Protein AF-A0A840Y5P7-F1 (afdb_monomer_lite)

Organism: NCBI:txid693023

Structure (mmCIF, N/CA/C/O backbone):
data_AF-A0A840Y5P7-F1
#
_entry.id   AF-A0A840Y5P7-F1
#
loop_
_atom_site.group_PDB
_atom_site.id
_atom_site.type_symbol
_atom_site.label_atom_id
_atom_site.label_alt_id
_atom_site.label_comp_id
_atom_site.label_asym_id
_atom_site.label_entity_id
_atom_site.label_seq_id
_atom_site.pdbx_PDB_ins_code
_atom_site.Cartn_x
_atom_site.Cartn_y
_atom_site.Cartn_z
_atom_site.occupancy
_atom_site.B_iso_or_equiv
_atom_site.auth_seq_id
_atom_site.auth_comp_id
_atom_site.auth_asym_id
_atom_site.auth_atom_id
_atom_site.pdbx_PDB_model_num
ATOM 1 N N . MET A 1 1 ? 2.790 -0.245 18.207 1.00 90.50 1 MET A N 1
ATOM 2 C CA . MET A 1 1 ? 2.660 -1.163 17.051 1.00 90.50 1 MET A CA 1
ATOM 3 C C . MET A 1 1 ? 1.376 -0.842 16.295 1.00 90.50 1 MET A C 1
ATOM 5 O O . MET A 1 1 ? 0.503 -0.218 16.889 1.00 90.50 1 MET A O 1
ATOM 9 N N . PRO A 1 2 ? 1.217 -1.234 15.017 1.00 94.06 2 PRO A N 1
ATOM 10 C CA . PRO A 1 2 ? 0.014 -0.894 14.249 1.00 94.06 2 PRO A CA 1
ATOM 11 C C . PRO A 1 2 ? -1.296 -1.380 14.894 1.00 94.06 2 PRO A C 1
ATOM 13 O O . PRO A 1 2 ? -2.281 -0.648 14.915 1.00 94.06 2 PRO A O 1
ATOM 16 N N . TRP A 1 3 ? -1.297 -2.572 15.494 1.00 94.06 3 TRP A N 1
ATOM 17 C CA . TRP A 1 3 ? -2.464 -3.139 16.184 1.00 94.06 3 TRP A CA 1
ATOM 18 C C . TRP A 1 3 ? -2.819 -2.456 17.512 1.00 94.06 3 TRP A C 1
ATOM 20 O O . TRP A 1 3 ? -3.935 -2.641 17.991 1.00 94.06 3 TRP A O 1
ATOM 30 N N . ASP A 1 4 ? -1.923 -1.641 18.076 1.00 90.56 4 ASP A N 1
ATOM 31 C CA . ASP A 1 4 ? -2.242 -0.799 19.237 1.00 90.56 4 ASP A CA 1
ATOM 32 C C . ASP A 1 4 ? -3.080 0.425 18.822 1.00 90.56 4 ASP A C 1
ATOM 34 O O . ASP A 1 4 ? -3.785 0.995 19.649 1.00 90.56 4 ASP A O 1
ATOM 38 N N . LEU A 1 5 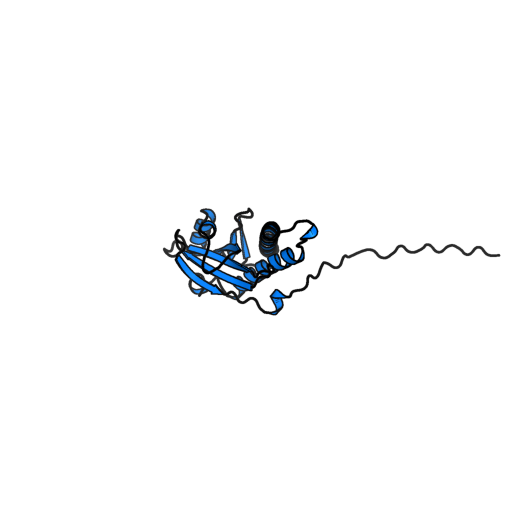? -3.021 0.822 17.540 1.00 88.75 5 LEU A N 1
ATOM 39 C CA . LEU A 1 5 ? -3.850 1.893 16.974 1.00 88.75 5 LEU A CA 1
ATOM 40 C C . LEU A 1 5 ? -5.246 1.383 16.618 1.00 88.75 5 LEU A C 1
ATOM 42 O O . LEU A 1 5 ? -6.243 2.051 16.876 1.00 88.75 5 LEU A O 1
ATOM 46 N N . HIS A 1 6 ? -5.317 0.208 15.988 1.00 90.38 6 HIS A N 1
ATOM 47 C CA . HIS A 1 6 ? -6.578 -0.446 15.660 1.00 90.38 6 HIS A CA 1
ATOM 48 C C . HIS A 1 6 ? -6.373 -1.963 15.506 1.00 90.38 6 HIS A C 1
ATOM 50 O O . HIS A 1 6 ? -5.489 -2.373 14.746 1.00 90.38 6 HIS A O 1
ATOM 56 N N . PRO A 1 7 ? -7.215 -2.824 16.115 1.00 92.25 7 PRO A N 1
ATOM 57 C CA . PRO A 1 7 ? -7.032 -4.283 16.097 1.00 92.25 7 PRO A CA 1
ATOM 58 C C . PRO A 1 7 ? -7.065 -4.893 14.688 1.00 92.25 7 PRO A C 1
ATOM 60 O O . PRO A 1 7 ? -6.520 -5.970 14.462 1.00 92.25 7 PRO A O 1
ATOM 63 N N . ALA A 1 8 ? -7.660 -4.199 13.714 1.00 93.75 8 ALA A N 1
ATOM 64 C CA . ALA A 1 8 ? -7.622 -4.622 12.316 1.00 93.75 8 ALA A CA 1
ATOM 65 C C . ALA A 1 8 ? -6.239 -4.552 11.659 1.00 93.75 8 ALA A C 1
ATOM 67 O O . ALA A 1 8 ? -6.023 -5.229 10.654 1.00 93.75 8 ALA A O 1
ATOM 68 N N . LEU A 1 9 ? -5.317 -3.738 12.177 1.00 96.12 9 LEU A N 1
ATOM 69 C CA . LEU A 1 9 ? -3.990 -3.508 11.601 1.00 96.12 9 LEU A CA 1
ATOM 70 C C . LEU A 1 9 ? -2.990 -4.577 12.062 1.00 96.12 9 LEU A C 1
ATOM 72 O O . LEU A 1 9 ? -1.891 -4.288 12.525 1.00 96.12 9 LEU A O 1
ATOM 76 N N . THR A 1 10 ? -3.388 -5.841 11.950 1.00 97.12 10 THR A N 1
ATOM 77 C CA . THR A 1 10 ? -2.537 -6.990 12.272 1.00 97.12 10 THR A CA 1
ATOM 78 C C . THR A 1 10 ? -1.377 -7.107 11.283 1.00 97.12 10 THR A C 1
ATOM 80 O O . THR A 1 10 ? -1.544 -6.772 10.105 1.00 97.12 10 THR A O 1
ATOM 83 N N . GLU A 1 11 ? -0.268 -7.705 11.716 1.00 97.38 11 GLU A N 1
ATOM 84 C CA . GLU A 1 11 ? 0.856 -8.065 10.842 1.00 97.38 11 GLU A CA 1
ATOM 85 C C . GLU A 1 11 ? 0.408 -8.834 9.592 1.00 97.38 11 GLU A C 1
ATOM 87 O O . GLU A 1 11 ? 0.747 -8.433 8.484 1.00 97.38 11 GLU A O 1
ATOM 92 N N . GLU A 1 12 ? -0.421 -9.873 9.738 1.00 96.69 12 GLU A N 1
ATOM 93 C CA . GLU A 1 12 ? -0.885 -10.699 8.614 1.00 96.69 12 GLU A CA 1
ATOM 94 C C . GLU A 1 12 ? -1.527 -9.853 7.501 1.00 96.69 12 GLU A C 1
ATOM 96 O O . GLU A 1 12 ? -1.153 -9.945 6.328 1.00 96.69 12 GLU A O 1
ATOM 101 N N . ARG A 1 13 ? -2.476 -8.991 7.880 1.00 97.62 13 ARG A N 1
ATOM 102 C CA . ARG A 1 13 ? -3.230 -8.136 6.954 1.00 97.62 13 ARG A CA 1
ATOM 103 C C . ARG A 1 13 ? -2.335 -7.083 6.299 1.00 97.62 13 ARG A C 1
ATOM 105 O O . ARG A 1 13 ? -2.413 -6.877 5.086 1.00 97.62 13 ARG A O 1
ATOM 112 N N . LEU A 1 14 ? -1.445 -6.457 7.072 1.00 98.00 14 LEU A N 1
ATOM 113 C CA . LEU A 1 14 ? -0.477 -5.488 6.552 1.00 98.00 14 LEU A CA 1
ATOM 114 C C . LEU A 1 14 ? 0.508 -6.147 5.583 1.00 98.00 14 LEU A C 1
ATOM 116 O O . LEU A 1 14 ? 0.705 -5.639 4.478 1.00 98.00 14 LEU A O 1
ATOM 120 N N . SER A 1 15 ? 1.060 -7.305 5.939 1.00 97.38 15 SER A N 1
ATOM 121 C CA . SER A 1 15 ? 1.957 -8.078 5.082 1.00 97.38 15 SER A CA 1
ATOM 122 C C . SER A 1 15 ? 1.267 -8.568 3.812 1.00 97.38 15 SER A C 1
ATOM 124 O O . SER A 1 15 ? 1.886 -8.562 2.750 1.00 97.38 15 SER A O 1
ATOM 126 N N . ALA A 1 16 ? -0.006 -8.964 3.865 1.00 96.94 16 ALA A N 1
ATOM 127 C CA . ALA A 1 16 ? -0.762 -9.338 2.670 1.00 96.94 16 ALA A CA 1
ATOM 128 C C . ALA A 1 16 ? -0.921 -8.152 1.699 1.00 96.94 16 ALA A C 1
ATOM 130 O O . ALA A 1 16 ? -0.654 -8.292 0.501 1.00 96.94 16 ALA A O 1
ATOM 131 N N . CYS A 1 17 ? -1.285 -6.970 2.207 1.00 98.00 17 CYS A N 1
ATOM 132 C CA . CYS A 1 17 ? -1.365 -5.744 1.409 1.00 98.00 17 CYS A CA 1
ATOM 133 C C . CYS A 1 17 ? 0.003 -5.337 0.846 1.00 98.00 17 CYS A C 1
ATOM 135 O O . CYS A 1 17 ? 0.124 -5.053 -0.347 1.00 98.00 17 CYS A O 1
ATOM 137 N N . ALA A 1 18 ? 1.048 -5.365 1.672 1.00 97.88 18 ALA A N 1
ATOM 138 C CA . ALA A 1 18 ? 2.404 -5.017 1.268 1.00 97.88 18 ALA A CA 1
ATOM 139 C C . ALA A 1 18 ? 2.938 -5.947 0.165 1.00 97.88 18 ALA A C 1
ATOM 141 O O . ALA A 1 18 ? 3.528 -5.466 -0.801 1.00 97.88 18 ALA A O 1
ATOM 142 N N . ARG A 1 19 ? 2.644 -7.253 0.225 1.00 96.75 19 ARG A N 1
ATOM 143 C CA . ARG A 1 19 ? 2.976 -8.208 -0.848 1.00 96.75 19 ARG A CA 1
ATOM 144 C C . ARG A 1 19 ? 2.266 -7.885 -2.163 1.00 96.75 19 ARG A C 1
ATOM 146 O O . ARG A 1 19 ? 2.881 -7.956 -3.226 1.00 96.75 19 ARG A O 1
ATOM 153 N N . LEU A 1 20 ? 0.989 -7.494 -2.121 1.00 97.38 20 LEU A N 1
ATOM 154 C CA . LEU A 1 20 ? 0.253 -7.078 -3.325 1.00 97.38 20 LEU A CA 1
ATOM 155 C C . LEU A 1 20 ? 0.872 -5.826 -3.961 1.00 97.38 20 LEU A C 1
ATOM 157 O O . LEU A 1 20 ? 1.011 -5.767 -5.187 1.00 97.38 20 LEU A O 1
ATOM 161 N N . LEU A 1 21 ? 1.268 -4.853 -3.133 1.00 97.62 21 LEU A N 1
ATOM 162 C CA . LEU A 1 21 ? 1.958 -3.643 -3.579 1.00 97.62 21 LEU A CA 1
ATOM 163 C C . LEU A 1 21 ? 3.310 -3.973 -4.206 1.00 97.62 21 LEU A C 1
ATOM 165 O O . LEU A 1 21 ? 3.577 -3.526 -5.325 1.00 97.62 21 LEU A O 1
ATOM 169 N N . ALA A 1 22 ? 4.117 -4.776 -3.509 1.00 96.69 22 ALA A N 1
ATOM 170 C CA . ALA A 1 22 ? 5.448 -5.154 -3.948 1.00 96.69 22 ALA A CA 1
ATOM 171 C C . ALA A 1 22 ? 5.393 -5.890 -5.288 1.00 96.69 22 ALA A C 1
ATOM 173 O O . ALA A 1 22 ? 6.064 -5.500 -6.240 1.00 96.69 22 ALA A O 1
ATOM 174 N N . ARG A 1 23 ? 4.487 -6.867 -5.412 1.00 95.94 23 ARG A N 1
ATOM 175 C CA . ARG A 1 23 ? 4.305 -7.616 -6.655 1.00 95.94 23 ARG A CA 1
ATOM 176 C C . ARG A 1 23 ? 3.883 -6.727 -7.823 1.00 95.94 23 ARG A C 1
ATOM 178 O O . ARG A 1 23 ? 4.400 -6.890 -8.922 1.00 95.94 23 ARG A O 1
ATOM 185 N N . GLY A 1 24 ? 2.974 -5.777 -7.591 1.00 96.56 24 GLY A N 1
ATOM 186 C CA . GLY A 1 24 ? 2.555 -4.828 -8.628 1.00 96.56 24 GLY A CA 1
ATOM 187 C C . GLY A 1 24 ? 3.719 -4.010 -9.179 1.00 96.56 24 GLY A C 1
ATOM 188 O O . GLY A 1 24 ? 3.812 -3.797 -10.386 1.00 96.56 24 GLY A O 1
ATOM 189 N N . ARG A 1 25 ? 4.654 -3.626 -8.309 1.00 96.00 25 ARG A N 1
ATOM 190 C CA . ARG A 1 25 ? 5.878 -2.950 -8.722 1.00 96.00 25 ARG A CA 1
ATOM 191 C C . ARG A 1 25 ? 6.850 -3.885 -9.439 1.00 96.00 25 ARG A C 1
ATOM 193 O O . ARG A 1 25 ? 7.332 -3.505 -10.501 1.00 96.00 25 ARG A O 1
ATOM 200 N N . THR A 1 26 ? 7.092 -5.085 -8.914 1.00 95.75 26 THR A N 1
ATOM 201 C CA . THR A 1 26 ? 7.956 -6.088 -9.557 1.00 95.75 26 THR A CA 1
ATOM 202 C C . THR A 1 26 ? 7.518 -6.366 -10.992 1.00 95.75 26 THR A C 1
ATOM 204 O O . THR A 1 26 ? 8.343 -6.334 -11.900 1.00 95.75 26 THR A O 1
ATOM 207 N N . ASP A 1 27 ? 6.219 -6.560 -11.231 1.00 96.50 27 ASP A N 1
ATOM 208 C CA . ASP A 1 27 ? 5.724 -6.802 -12.588 1.00 96.50 27 ASP A CA 1
ATOM 209 C C . ASP A 1 27 ? 5.886 -5.567 -13.492 1.00 96.50 27 ASP A C 1
ATOM 211 O O . ASP A 1 27 ? 6.173 -5.706 -14.677 1.00 96.50 27 ASP A O 1
ATOM 215 N N . ALA A 1 28 ? 5.716 -4.354 -12.953 1.00 96.62 28 ALA A N 1
ATOM 216 C CA . ALA A 1 28 ? 5.881 -3.125 -13.728 1.00 96.62 28 ALA A CA 1
ATOM 217 C C . ALA A 1 28 ? 7.335 -2.903 -14.161 1.00 96.62 28 ALA A C 1
ATOM 219 O O . ALA A 1 28 ? 7.567 -2.514 -15.305 1.00 96.62 28 ALA A O 1
ATOM 220 N N . VAL A 1 29 ? 8.291 -3.184 -13.270 1.00 95.62 29 VAL A N 1
ATOM 221 C CA . VAL A 1 29 ? 9.732 -3.141 -13.563 1.00 95.62 29 VAL A CA 1
ATOM 222 C C . VAL A 1 29 ? 10.104 -4.222 -14.576 1.00 95.62 29 VAL A C 1
ATOM 224 O O . VAL A 1 29 ? 10.797 -3.934 -15.543 1.00 95.62 29 VAL A O 1
ATOM 227 N N . ALA A 1 30 ? 9.581 -5.441 -14.425 1.00 95.81 30 ALA A N 1
ATOM 228 C CA . ALA A 1 30 ? 9.831 -6.534 -15.367 1.00 95.81 30 ALA A CA 1
ATOM 229 C C . ALA A 1 30 ? 9.293 -6.267 -16.787 1.00 95.81 30 ALA A C 1
ATOM 231 O O . ALA A 1 30 ? 9.717 -6.922 -17.737 1.00 95.81 30 ALA A O 1
ATOM 232 N N . MET A 1 31 ? 8.345 -5.338 -16.932 1.00 95.69 31 MET A N 1
ATOM 233 C CA . MET A 1 31 ? 7.795 -4.901 -18.217 1.00 95.69 31 MET A CA 1
ATOM 234 C C . MET A 1 31 ? 8.456 -3.632 -18.767 1.00 95.69 31 MET A C 1
ATOM 236 O O . MET A 1 31 ? 8.020 -3.156 -19.812 1.00 95.69 31 MET A O 1
ATOM 240 N N . ALA A 1 32 ? 9.422 -3.039 -18.061 1.00 94.69 32 ALA A N 1
ATOM 241 C CA . ALA A 1 32 ? 10.082 -1.822 -18.514 1.00 94.69 32 ALA A CA 1
ATOM 242 C C . ALA A 1 32 ? 10.895 -2.083 -19.789 1.00 94.69 32 ALA A C 1
ATOM 244 O O . ALA A 1 32 ? 11.697 -3.016 -19.835 1.00 94.69 32 ALA A O 1
ATOM 245 N N . ASP A 1 33 ? 10.708 -1.236 -20.798 1.00 95.69 33 ASP A N 1
ATOM 246 C CA . ASP A 1 33 ? 11.479 -1.256 -22.039 1.00 95.69 33 ASP A CA 1
ATOM 247 C C . ASP A 1 33 ? 12.158 0.104 -22.282 1.00 95.69 33 ASP A C 1
ATOM 249 O O . ASP A 1 33 ? 11.559 1.013 -22.871 1.00 95.69 33 ASP A O 1
ATOM 253 N N . PRO A 1 34 ? 13.423 0.265 -21.844 1.00 93.31 34 PRO A N 1
ATOM 254 C CA . PRO A 1 34 ? 14.176 1.497 -22.063 1.00 93.31 34 PRO A CA 1
ATOM 255 C C . PRO A 1 34 ? 14.369 1.845 -23.544 1.00 93.31 34 PRO A C 1
ATOM 257 O O . PRO A 1 34 ? 14.480 3.021 -23.882 1.00 93.31 34 PRO A O 1
ATOM 260 N N . TRP A 1 35 ? 14.384 0.853 -24.443 1.00 95.88 35 TRP A N 1
ATOM 261 C CA . TRP A 1 35 ? 14.522 1.094 -25.884 1.00 95.88 35 TRP A CA 1
ATOM 262 C C . TRP A 1 35 ? 13.240 1.658 -26.496 1.00 95.88 35 TRP A C 1
ATOM 264 O O . TRP A 1 35 ? 13.309 2.448 -27.436 1.00 95.88 35 TRP A O 1
ATOM 274 N N . ALA A 1 36 ? 12.082 1.309 -25.933 1.00 95.75 36 ALA A N 1
ATOM 275 C CA . ALA A 1 36 ? 10.802 1.933 -26.260 1.00 95.75 36 ALA A CA 1
ATOM 276 C C . ALA A 1 36 ? 10.603 3.310 -25.592 1.00 95.75 36 ALA A C 1
ATOM 278 O O . ALA A 1 36 ? 9.604 3.977 -25.861 1.00 95.75 36 ALA A O 1
ATOM 279 N N . GLY A 1 37 ? 11.546 3.745 -24.747 1.00 95.06 37 GLY A N 1
ATOM 280 C CA . GLY A 1 37 ? 11.503 5.025 -24.043 1.00 95.06 37 GLY A CA 1
ATOM 281 C C . GLY A 1 37 ? 10.907 4.965 -22.636 1.00 95.06 37 GLY A C 1
ATOM 282 O O . GLY A 1 37 ? 10.605 6.023 -22.084 1.00 95.06 37 GLY A O 1
ATOM 283 N N . ASP A 1 38 ? 10.732 3.775 -22.042 1.00 96.19 38 ASP A N 1
ATOM 284 C CA . ASP A 1 38 ? 10.377 3.697 -20.623 1.00 96.19 38 ASP A CA 1
ATOM 285 C C . ASP A 1 38 ? 11.514 4.280 -19.764 1.00 96.19 38 ASP A C 1
ATOM 287 O O . ASP A 1 38 ? 12.688 3.927 -19.876 1.00 96.19 38 ASP A O 1
ATOM 291 N N . ASP A 1 39 ? 11.123 5.155 -18.853 1.00 93.25 39 ASP A N 1
ATOM 292 C CA . ASP A 1 39 ? 11.957 5.845 -17.882 1.00 93.25 39 ASP A CA 1
ATOM 293 C C . ASP A 1 39 ? 11.422 5.632 -16.454 1.00 93.25 39 ASP A C 1
ATOM 295 O O . ASP A 1 39 ? 10.399 4.981 -16.212 1.00 93.25 39 ASP A O 1
ATOM 299 N N . ALA A 1 40 ? 12.101 6.207 -15.460 1.00 91.06 40 ALA A N 1
ATOM 300 C CA . ALA A 1 40 ? 11.692 6.070 -14.063 1.00 91.06 40 ALA A CA 1
ATOM 301 C C . ALA A 1 40 ? 10.260 6.583 -13.793 1.00 91.06 40 ALA A C 1
ATOM 303 O O . ALA A 1 40 ? 9.582 6.075 -12.890 1.00 91.06 40 ALA A O 1
ATOM 304 N N . TRP A 1 41 ? 9.799 7.576 -14.562 1.00 91.94 41 TRP A N 1
ATOM 305 C CA . TRP A 1 41 ? 8.471 8.166 -14.432 1.00 91.94 41 TRP A CA 1
ATOM 306 C C . TRP A 1 41 ? 7.380 7.223 -14.947 1.00 91.94 41 TRP A C 1
ATOM 308 O O . TRP A 1 41 ? 6.475 6.849 -14.196 1.00 91.94 41 TRP A O 1
ATOM 318 N N . SER A 1 42 ? 7.486 6.789 -16.200 1.00 95.25 42 SER A N 1
ATOM 319 C CA . SER A 1 42 ? 6.544 5.870 -16.853 1.00 95.25 42 SER A CA 1
ATOM 320 C C . SER A 1 42 ? 6.463 4.520 -16.131 1.00 95.25 42 SER A C 1
ATOM 322 O O . SER A 1 42 ? 5.358 4.032 -15.862 1.00 95.25 42 SER A O 1
ATOM 324 N N . VAL A 1 43 ? 7.600 3.971 -15.685 1.00 95.31 43 VAL A N 1
ATOM 325 C CA . VAL A 1 43 ? 7.640 2.775 -14.823 1.00 95.31 43 VAL A CA 1
ATOM 326 C C . VAL A 1 43 ? 6.940 3.037 -13.487 1.00 95.31 43 VAL A C 1
ATOM 328 O O . VAL A 1 43 ? 6.202 2.183 -12.994 1.00 95.31 43 VAL A O 1
ATOM 331 N N . GLY A 1 44 ? 7.104 4.228 -12.904 1.00 94.06 44 GLY A N 1
ATOM 332 C CA . GLY A 1 44 ? 6.389 4.651 -11.698 1.00 94.06 44 GLY A CA 1
ATOM 333 C C . GLY A 1 44 ? 4.866 4.677 -11.879 1.00 94.06 44 GLY A C 1
ATOM 334 O O . GLY A 1 44 ? 4.139 4.115 -11.054 1.00 94.06 44 GLY A O 1
ATOM 335 N N . CYS A 1 45 ? 4.375 5.265 -12.973 1.00 94.75 45 CYS A N 1
ATOM 336 C CA . CYS A 1 45 ? 2.951 5.286 -13.317 1.00 94.75 45 CYS A CA 1
ATOM 337 C C . CYS A 1 45 ? 2.381 3.872 -13.509 1.00 94.75 45 CYS A C 1
ATOM 339 O O . CYS A 1 45 ? 1.282 3.564 -13.024 1.00 94.75 45 CYS A O 1
ATOM 341 N N . ARG A 1 46 ? 3.138 2.997 -14.181 1.00 96.56 46 ARG A N 1
ATOM 342 C CA . ARG A 1 46 ? 2.773 1.590 -14.385 1.00 96.56 46 ARG A CA 1
ATOM 343 C C . ARG A 1 46 ? 2.723 0.831 -13.063 1.00 96.56 46 ARG A C 1
ATOM 345 O O . ARG A 1 46 ? 1.710 0.196 -12.779 1.00 96.56 46 ARG A O 1
ATOM 352 N N . ALA A 1 47 ? 3.750 0.971 -12.224 1.00 96.69 47 ALA A N 1
ATOM 353 C CA . ALA A 1 47 ? 3.816 0.348 -10.903 1.00 96.69 47 ALA A CA 1
ATOM 354 C C . ALA A 1 47 ? 2.622 0.752 -10.032 1.00 96.69 47 ALA A C 1
ATOM 356 O O . ALA A 1 47 ? 1.947 -0.114 -9.482 1.00 96.69 47 ALA A O 1
ATOM 357 N N . TYR A 1 48 ? 2.292 2.047 -9.975 1.00 95.69 48 TYR A N 1
ATOM 358 C CA . TYR A 1 48 ? 1.116 2.518 -9.244 1.00 95.69 48 TYR A CA 1
ATOM 359 C C . TYR A 1 48 ? -0.178 1.867 -9.757 1.00 95.69 48 TYR A C 1
ATOM 361 O O . TYR A 1 48 ? -0.977 1.353 -8.971 1.00 95.69 48 TYR A O 1
ATOM 369 N N . SER A 1 49 ? -0.364 1.836 -11.079 1.00 95.94 49 SER A N 1
ATOM 370 C CA . SER A 1 49 ? -1.552 1.248 -11.708 1.00 95.94 49 SER A CA 1
ATOM 371 C C . SER A 1 49 ? -1.669 -0.256 -11.441 1.00 95.94 49 SER A C 1
ATOM 373 O O . SER A 1 49 ? -2.763 -0.750 -11.161 1.00 95.94 49 SER A O 1
ATOM 375 N N . PHE A 1 50 ? -0.549 -0.982 -11.479 1.00 97.38 50 PHE A N 1
ATOM 376 C CA . PHE A 1 50 ? -0.491 -2.419 -11.217 1.00 97.38 50 PHE A CA 1
ATOM 377 C C . PHE A 1 50 ? -0.777 -2.737 -9.750 1.00 97.38 50 PHE A C 1
ATOM 379 O O . PHE A 1 50 ? -1.643 -3.566 -9.468 1.00 97.38 50 PHE A O 1
ATOM 386 N N . SER A 1 51 ? -0.120 -2.049 -8.813 1.00 96.88 51 SER A N 1
ATOM 387 C CA . SER A 1 51 ? -0.346 -2.219 -7.373 1.00 96.88 51 SER A CA 1
ATOM 388 C C . SER A 1 51 ? -1.797 -1.903 -6.990 1.00 96.88 51 SER A C 1
ATOM 390 O O . SER A 1 51 ? -2.438 -2.697 -6.298 1.00 96.88 51 SER A O 1
ATOM 392 N N . ARG A 1 52 ? -2.363 -0.810 -7.526 1.00 96.31 52 ARG A N 1
ATOM 393 C CA . ARG A 1 52 ? -3.784 -0.460 -7.370 1.00 96.31 52 ARG A CA 1
ATOM 394 C C . ARG A 1 52 ? -4.702 -1.573 -7.870 1.00 96.31 52 ARG A C 1
ATOM 396 O O . ARG A 1 52 ? -5.603 -2.004 -7.154 1.00 96.31 52 ARG A O 1
ATOM 403 N N . ASN A 1 53 ? -4.484 -2.048 -9.097 1.00 96.38 53 ASN A N 1
ATOM 404 C CA . ASN A 1 53 ? -5.329 -3.087 -9.679 1.00 96.38 53 ASN A CA 1
ATOM 405 C C . ASN A 1 53 ? -5.228 -4.408 -8.902 1.00 96.38 53 ASN A C 1
ATOM 407 O O . ASN A 1 53 ? -6.236 -5.084 -8.741 1.00 96.38 53 ASN A O 1
ATOM 411 N N . ARG A 1 54 ? -4.050 -4.761 -8.374 1.00 96.38 54 ARG A N 1
ATOM 412 C CA . ARG A 1 54 ? -3.866 -5.962 -7.545 1.00 96.38 54 ARG A CA 1
ATOM 413 C C . ARG A 1 54 ? -4.652 -5.897 -6.236 1.00 96.38 54 ARG A C 1
ATOM 415 O O . ARG A 1 54 ? -5.319 -6.872 -5.905 1.00 96.38 54 ARG A O 1
ATOM 422 N N . LEU A 1 55 ? -4.615 -4.766 -5.528 1.00 97.06 55 LEU A N 1
ATOM 423 C CA . LEU A 1 55 ? -5.431 -4.559 -4.324 1.00 97.06 55 LEU A CA 1
ATOM 424 C C . LEU A 1 55 ? -6.925 -4.635 -4.644 1.00 97.06 55 LEU A C 1
ATOM 426 O O . LEU A 1 55 ? -7.659 -5.362 -3.982 1.00 97.06 55 LEU A O 1
ATOM 430 N N . ARG A 1 56 ? -7.352 -3.955 -5.712 1.00 95.75 56 ARG A N 1
ATOM 431 C CA . ARG A 1 56 ? -8.743 -3.971 -6.171 1.00 95.75 56 ARG A CA 1
ATOM 432 C C . ARG A 1 56 ? -9.235 -5.385 -6.488 1.00 95.75 56 ARG A C 1
ATOM 434 O O . ARG A 1 56 ? -10.263 -5.796 -5.972 1.00 95.75 56 ARG A O 1
ATOM 441 N N . GLN A 1 57 ? -8.477 -6.143 -7.278 1.00 96.50 57 GLN A N 1
ATOM 442 C CA . GLN A 1 57 ? -8.827 -7.519 -7.640 1.00 96.50 57 GLN A CA 1
ATOM 443 C C . GLN A 1 57 ? -8.856 -8.451 -6.422 1.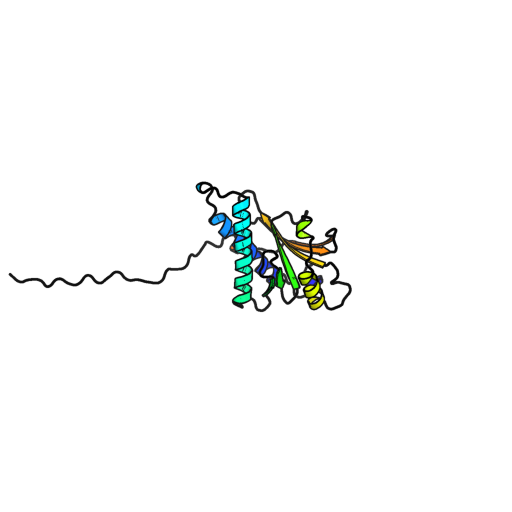00 96.50 57 GLN A C 1
ATOM 445 O O . GLN A 1 57 ? -9.704 -9.333 -6.338 1.00 96.50 57 GLN A O 1
ATOM 450 N N . ALA A 1 58 ? -7.949 -8.261 -5.458 1.00 96.50 58 ALA A N 1
ATOM 451 C CA . ALA A 1 58 ? -7.949 -9.047 -4.227 1.00 96.50 58 ALA A CA 1
ATOM 452 C C . ALA A 1 58 ? -9.182 -8.763 -3.347 1.00 96.50 58 ALA A C 1
ATOM 454 O O . ALA A 1 58 ? -9.701 -9.696 -2.733 1.00 96.50 58 ALA A O 1
ATOM 455 N N . ALA A 1 59 ? -9.647 -7.509 -3.316 1.00 95.19 59 ALA A N 1
ATOM 456 C CA . ALA A 1 59 ? -10.866 -7.101 -2.623 1.00 95.19 59 ALA A CA 1
ATOM 457 C C . ALA A 1 59 ? -12.127 -7.625 -3.336 1.00 95.19 59 ALA A C 1
ATOM 459 O O . ALA A 1 59 ? -12.907 -8.372 -2.752 1.00 95.19 59 ALA A O 1
ATOM 460 N N . GLU A 1 60 ? -12.295 -7.299 -4.623 1.00 94.06 60 GLU A N 1
ATOM 461 C CA . GLU A 1 60 ? -13.469 -7.667 -5.432 1.00 94.06 60 GLU A CA 1
ATOM 462 C C . GLU A 1 60 ? -13.607 -9.189 -5.600 1.00 94.06 60 GLU A C 1
ATOM 464 O O . GLU A 1 60 ? -14.713 -9.722 -5.588 1.00 94.06 60 GLU A O 1
ATOM 469 N N . GLY A 1 61 ? -12.486 -9.906 -5.709 1.00 93.50 61 GLY A N 1
ATOM 470 C CA . GLY A 1 61 ? -12.466 -11.365 -5.812 1.00 93.50 61 GLY A CA 1
ATOM 471 C C . GLY A 1 61 ? -12.715 -12.098 -4.492 1.00 93.50 61 GLY A C 1
ATOM 472 O O . GLY A 1 61 ? -12.700 -13.327 -4.477 1.00 93.50 61 GLY A O 1
ATOM 473 N N . GLY A 1 62 ? -12.881 -11.384 -3.371 1.00 91.62 62 GLY A N 1
ATOM 474 C CA . GLY A 1 62 ? -13.124 -11.988 -2.060 1.00 91.62 62 GLY A CA 1
ATOM 475 C C . GLY A 1 62 ? -11.958 -12.823 -1.521 1.00 91.62 62 GLY A C 1
ATOM 476 O O . GLY A 1 62 ? -12.154 -13.620 -0.602 1.00 91.62 62 GLY A O 1
ATOM 477 N N . ARG A 1 63 ? -10.739 -12.647 -2.063 1.00 92.81 63 ARG A N 1
ATOM 478 C CA . ARG A 1 63 ? -9.529 -13.358 -1.603 1.00 92.81 63 ARG A CA 1
ATOM 479 C C . ARG A 1 63 ? -9.262 -13.085 -0.125 1.00 92.81 63 ARG A C 1
ATOM 481 O O . ARG A 1 63 ? -8.824 -13.976 0.596 1.00 92.81 63 ARG A O 1
ATOM 488 N N . TYR A 1 64 ? -9.539 -11.859 0.309 1.00 95.94 64 TYR A N 1
ATOM 489 C CA . TYR A 1 64 ? -9.445 -11.436 1.698 1.00 95.94 64 TYR A CA 1
ATOM 490 C C . TYR A 1 64 ? -10.770 -10.800 2.109 1.00 95.94 64 TYR A C 1
ATOM 492 O O . TYR A 1 64 ? -11.104 -9.717 1.643 1.00 95.94 64 TYR A O 1
ATOM 500 N N . ARG A 1 65 ? -11.521 -11.451 3.005 1.00 95.31 65 ARG A N 1
ATOM 501 C CA . ARG A 1 65 ? -12.836 -10.947 3.454 1.00 95.31 65 ARG A CA 1
ATOM 502 C C . ARG A 1 65 ? -12.765 -9.599 4.179 1.00 95.31 65 ARG A C 1
ATOM 504 O O . ARG A 1 65 ? -13.761 -8.896 4.244 1.00 95.31 65 ARG A O 1
ATOM 511 N N . TRP A 1 66 ? -11.599 -9.266 4.727 1.00 96.81 66 TRP A N 1
ATOM 512 C CA . TRP A 1 66 ? -11.327 -8.015 5.435 1.00 96.81 66 TRP A CA 1
ATOM 513 C C . TRP A 1 66 ? -10.840 -6.890 4.509 1.00 96.81 66 TRP A C 1
ATOM 515 O O . TRP A 1 66 ? -10.711 -5.757 4.960 1.00 96.81 66 TRP A O 1
ATOM 525 N N . LEU A 1 67 ? -10.518 -7.172 3.242 1.00 97.56 67 LEU A N 1
ATOM 526 C CA . LEU A 1 67 ? -9.981 -6.172 2.317 1.00 97.56 67 LEU A CA 1
ATOM 527 C C . LEU A 1 67 ? -11.118 -5.533 1.516 1.00 97.56 67 LEU A C 1
ATOM 529 O O . LEU A 1 67 ? -11.859 -6.227 0.826 1.00 97.56 67 LEU A O 1
ATOM 533 N N . GLY A 1 68 ? -11.212 -4.206 1.564 1.00 95.88 68 GLY A N 1
ATOM 534 C CA . GLY A 1 68 ? -12.185 -3.425 0.797 1.00 95.88 68 GLY A CA 1
ATOM 535 C C . GLY A 1 68 ? -11.537 -2.323 -0.038 1.00 95.88 68 GLY A C 1
ATOM 536 O O . GLY A 1 68 ? -10.340 -2.060 0.073 1.00 95.88 68 GLY A O 1
ATOM 537 N N . VAL A 1 69 ? -12.338 -1.645 -0.859 1.00 94.69 69 VAL A N 1
ATOM 538 C CA . VAL A 1 69 ? -11.943 -0.428 -1.586 1.00 94.69 69 VAL A CA 1
ATOM 539 C C . VAL A 1 69 ? -12.973 0.658 -1.303 1.00 94.69 69 VAL A C 1
ATOM 541 O O . VAL A 1 69 ? -14.168 0.403 -1.407 1.00 94.69 69 VAL A O 1
ATOM 544 N N . LEU A 1 70 ? -12.499 1.845 -0.924 1.00 89.88 70 LEU A N 1
ATOM 545 C CA . LEU A 1 70 ? -13.335 3.019 -0.659 1.00 89.88 70 LEU A CA 1
ATOM 546 C C . LEU A 1 70 ? -13.383 3.958 -1.869 1.00 89.88 70 LEU A C 1
ATOM 548 O O . LEU A 1 70 ? -14.449 4.440 -2.234 1.00 89.88 70 LEU A O 1
ATOM 552 N N . ASP A 1 71 ? -12.231 4.207 -2.496 1.00 83.38 71 ASP A N 1
ATOM 553 C CA . ASP A 1 71 ? -12.115 5.072 -3.672 1.00 83.38 71 ASP A CA 1
ATOM 554 C C . ASP A 1 71 ? -11.379 4.331 -4.797 1.00 83.38 71 ASP A C 1
ATOM 556 O O . ASP A 1 71 ? -10.232 3.903 -4.639 1.00 83.38 71 ASP A O 1
ATOM 560 N N . HIS A 1 72 ? -12.047 4.184 -5.944 1.00 74.56 72 HIS A N 1
ATOM 561 C CA . HIS A 1 72 ? -11.531 3.498 -7.133 1.00 74.56 72 HIS A CA 1
ATOM 562 C C . HIS A 1 72 ? -10.766 4.424 -8.100 1.00 74.56 72 HIS A C 1
ATOM 564 O O . HIS A 1 72 ? -10.264 3.962 -9.129 1.00 74.56 72 HIS A O 1
ATOM 570 N N . THR A 1 73 ? -10.674 5.722 -7.804 1.00 80.00 73 THR A N 1
ATOM 571 C CA . THR A 1 73 ? -10.040 6.736 -8.655 1.00 80.00 73 THR A CA 1
ATOM 572 C C . THR A 1 73 ? -8.502 6.736 -8.531 1.00 80.00 73 THR A C 1
ATOM 574 O O . THR A 1 73 ? -7.863 5.782 -8.074 1.00 80.00 73 THR A O 1
ATOM 577 N N . HIS A 1 74 ? -7.854 7.816 -8.982 1.00 72.06 74 HIS A N 1
ATOM 578 C CA . HIS A 1 74 ? -6.420 8.053 -8.775 1.00 72.06 74 HIS A CA 1
ATOM 579 C C . HIS A 1 74 ? -6.059 8.387 -7.322 1.00 72.06 74 HIS A C 1
ATOM 581 O O . HIS A 1 74 ? -4.882 8.353 -6.966 1.00 72.06 74 HIS A O 1
ATOM 587 N N . HIS A 1 75 ? -7.047 8.662 -6.472 1.00 78.94 75 HIS A N 1
ATOM 588 C CA . HIS A 1 75 ? -6.866 8.808 -5.033 1.00 78.94 75 HIS A CA 1
ATOM 589 C C . HIS A 1 75 ? -7.169 7.500 -4.305 1.00 78.94 75 HIS A C 1
ATOM 591 O O . HIS A 1 75 ? -7.842 7.490 -3.289 1.00 78.94 75 HIS A O 1
ATOM 597 N N . PHE A 1 76 ? -6.657 6.389 -4.836 1.00 89.06 76 PHE A N 1
ATOM 598 C CA . PHE A 1 76 ? -7.024 5.056 -4.379 1.00 89.06 76 PHE A CA 1
ATOM 599 C C . PHE A 1 76 ? -6.868 4.875 -2.863 1.00 89.06 76 PHE A C 1
ATOM 601 O O . PHE A 1 76 ? -5.755 4.966 -2.331 1.00 89.06 76 PHE A O 1
ATOM 608 N N . VAL A 1 77 ? -7.989 4.576 -2.206 1.00 93.31 77 VAL A N 1
ATOM 609 C CA . VAL A 1 77 ? -8.073 4.241 -0.782 1.00 93.31 77 VAL A CA 1
ATOM 610 C C . VAL A 1 77 ? -8.620 2.827 -0.670 1.00 93.31 77 VAL A C 1
ATOM 612 O O . VAL A 1 77 ? -9.717 2.539 -1.154 1.00 93.31 77 VAL A O 1
ATOM 615 N N . PHE A 1 78 ? -7.860 1.946 -0.028 1.00 95.88 78 PHE A N 1
ATOM 616 C CA . PHE A 1 78 ? -8.312 0.599 0.307 1.00 95.88 78 PHE A CA 1
ATOM 617 C C . PHE A 1 78 ? -8.572 0.497 1.806 1.00 95.88 78 PHE A C 1
ATOM 619 O O . PHE A 1 78 ? -8.076 1.304 2.589 1.00 95.88 78 PHE A O 1
ATOM 626 N N . LEU A 1 79 ? -9.382 -0.479 2.196 1.00 96.62 79 LEU A N 1
ATOM 627 C CA . LEU A 1 79 ? -9.800 -0.683 3.575 1.00 96.62 79 LEU A CA 1
ATOM 628 C C . LEU A 1 79 ? -9.189 -1.968 4.115 1.00 96.62 79 LEU A C 1
ATOM 630 O O . LEU A 1 79 ? -9.279 -3.007 3.465 1.00 96.62 79 LEU A O 1
ATOM 634 N N . ILE A 1 80 ? -8.626 -1.906 5.317 1.00 96.88 80 ILE A N 1
ATOM 635 C CA . ILE A 1 80 ? -8.319 -3.084 6.126 1.00 96.88 80 ILE A CA 1
ATOM 636 C C . ILE A 1 80 ? -9.363 -3.131 7.237 1.00 96.88 80 ILE A C 1
ATOM 638 O O . ILE A 1 80 ? -9.235 -2.433 8.237 1.00 96.88 80 ILE A O 1
ATOM 642 N N . ASP A 1 81 ? -10.408 -3.933 7.032 1.00 94.75 81 ASP A N 1
ATOM 643 C CA . ASP A 1 81 ? -11.507 -4.144 7.984 1.00 94.75 81 ASP A CA 1
ATOM 644 C C . ASP A 1 81 ? -12.117 -2.813 8.457 1.00 94.75 81 ASP A C 1
ATOM 646 O O . ASP A 1 81 ? -12.196 -2.507 9.643 1.00 94.75 81 ASP A O 1
ATOM 650 N N . GLY A 1 82 ? -12.450 -1.960 7.484 1.00 90.75 82 GLY A N 1
ATOM 651 C CA . GLY A 1 82 ? -12.994 -0.620 7.711 1.00 90.75 82 GLY A CA 1
ATOM 652 C C . GLY A 1 82 ? -11.953 0.492 7.861 1.00 90.75 82 GLY A C 1
ATOM 653 O O . GLY A 1 82 ? -12.296 1.638 7.578 1.00 90.75 82 GLY A O 1
ATOM 654 N N . VAL A 1 83 ? -10.694 0.186 8.205 1.00 93.25 83 VAL A N 1
ATOM 655 C CA . VAL A 1 83 ? -9.632 1.197 8.368 1.00 93.25 83 VAL A CA 1
ATOM 656 C C . VAL A 1 83 ? -9.110 1.657 7.003 1.00 93.25 83 VAL A C 1
ATOM 658 O O . VAL A 1 83 ? -8.572 0.828 6.262 1.00 93.25 83 VAL A O 1
ATOM 661 N N . PRO A 1 84 ? -9.221 2.950 6.646 1.00 93.81 84 PRO A N 1
ATOM 662 C CA . PRO A 1 84 ? -8.733 3.457 5.373 1.00 93.81 84 PRO A CA 1
ATOM 663 C C . PRO A 1 84 ? -7.209 3.562 5.344 1.00 93.81 84 PRO A C 1
ATOM 665 O O . PRO A 1 84 ? -6.580 4.165 6.211 1.00 93.81 84 PRO A O 1
ATOM 668 N N . VAL A 1 85 ? -6.612 2.997 4.297 1.00 94.75 85 VAL A N 1
ATOM 669 C CA . VAL A 1 85 ? -5.168 2.983 4.068 1.00 94.75 85 VAL A CA 1
ATOM 670 C C . VAL A 1 85 ? -4.873 3.410 2.633 1.00 94.75 85 VAL A C 1
ATOM 672 O O . VAL A 1 85 ? -5.568 3.051 1.678 1.00 94.75 85 VAL A O 1
ATOM 675 N N . ARG A 1 86 ? -3.803 4.189 2.469 1.00 94.94 86 ARG A N 1
ATOM 676 C CA . ARG A 1 86 ? -3.271 4.595 1.160 1.00 94.94 86 ARG A CA 1
ATOM 677 C C . ARG A 1 86 ? -1.831 4.145 1.017 1.00 94.94 86 ARG A C 1
ATOM 679 O O . ARG A 1 86 ? -1.157 3.891 2.006 1.00 94.94 86 ARG A O 1
ATOM 686 N N . PHE A 1 87 ? -1.334 4.074 -0.209 1.00 95.62 87 PHE A N 1
ATOM 687 C CA . PHE A 1 87 ? 0.069 3.759 -0.458 1.00 95.62 87 PHE A CA 1
ATOM 688 C C . PHE A 1 87 ? 0.734 4.823 -1.325 1.00 95.62 87 PHE A C 1
ATOM 690 O O . PHE A 1 87 ? 0.075 5.521 -2.102 1.00 95.62 87 PHE A O 1
ATOM 697 N N . PHE A 1 88 ? 2.050 4.945 -1.194 1.00 94.31 88 PHE A 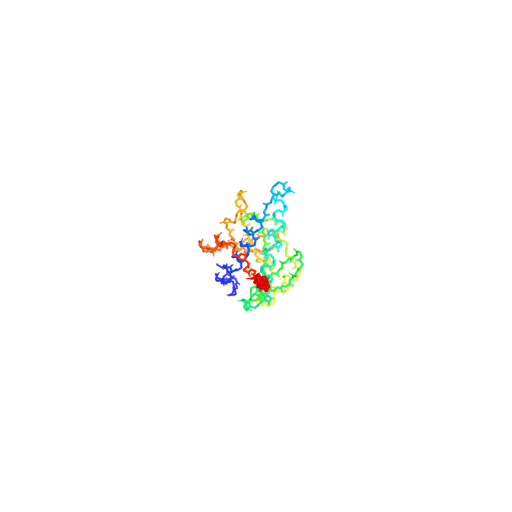N 1
ATOM 698 C CA . PHE A 1 88 ? 2.867 5.825 -2.020 1.00 94.31 88 PHE A CA 1
ATOM 699 C C . PHE A 1 88 ? 4.254 5.218 -2.238 1.00 94.31 88 PHE A C 1
ATOM 701 O O . PHE A 1 88 ? 4.693 4.370 -1.469 1.00 94.31 88 PHE A O 1
ATOM 708 N N . ARG A 1 89 ? 4.940 5.661 -3.294 1.00 93.69 89 ARG A N 1
ATOM 709 C CA . ARG A 1 89 ? 6.377 5.426 -3.465 1.00 93.69 89 ARG A CA 1
ATOM 710 C C . ARG A 1 89 ? 7.130 6.610 -2.871 1.00 93.69 89 ARG A C 1
ATOM 712 O O . ARG A 1 89 ? 6.813 7.746 -3.227 1.00 93.69 89 ARG A O 1
ATOM 719 N N . GLY A 1 90 ? 8.122 6.343 -2.035 1.00 92.62 90 GLY A N 1
ATOM 720 C CA . GLY A 1 90 ? 8.966 7.369 -1.433 1.00 92.62 90 GLY A CA 1
ATOM 721 C C . GLY A 1 90 ? 9.615 6.879 -0.151 1.00 92.62 90 GLY A C 1
ATOM 722 O O . GLY A 1 90 ? 9.365 5.751 0.270 1.00 92.62 90 GLY A O 1
ATOM 723 N N . ASP A 1 91 ? 10.423 7.752 0.433 1.00 92.00 91 ASP A N 1
ATOM 724 C CA . ASP A 1 91 ? 11.037 7.542 1.735 1.00 92.00 91 ASP A CA 1
ATOM 725 C C . ASP A 1 91 ? 9.958 7.496 2.828 1.00 92.00 91 ASP A C 1
ATOM 727 O O . ASP A 1 91 ? 9.060 8.349 2.867 1.00 92.00 91 ASP A O 1
ATOM 731 N N . ALA A 1 92 ? 9.999 6.463 3.669 1.00 92.00 92 ALA A N 1
ATOM 732 C CA . ALA A 1 92 ? 9.091 6.329 4.795 1.00 92.00 92 ALA A CA 1
ATOM 733 C C . ALA A 1 92 ? 9.415 7.305 5.938 1.00 92.00 92 ALA A C 1
ATOM 735 O O . ALA A 1 92 ? 8.512 7.663 6.695 1.00 92.00 92 ALA A O 1
ATOM 736 N N . GLU A 1 93 ? 10.676 7.716 6.066 1.00 89.56 93 GLU A N 1
ATOM 737 C CA . GLU A 1 93 ? 11.159 8.653 7.084 1.00 89.56 93 GLU A CA 1
ATOM 738 C C . GLU A 1 93 ? 10.841 10.103 6.696 1.00 89.56 93 GLU A C 1
ATOM 740 O O . GLU A 1 93 ? 10.552 10.927 7.563 1.00 89.56 93 GLU A O 1
ATOM 745 N N . GLU A 1 94 ? 10.773 10.391 5.391 1.00 87.00 94 GLU A N 1
ATOM 746 C CA . GLU A 1 94 ? 10.474 11.723 4.848 1.00 87.00 94 GLU A CA 1
ATOM 747 C C . GLU A 1 94 ? 9.223 11.733 3.935 1.00 87.00 94 GLU A C 1
ATOM 749 O O . GLU A 1 94 ? 9.306 11.946 2.715 1.00 87.00 94 GLU A O 1
ATOM 754 N N . PRO A 1 95 ? 8.008 11.525 4.487 1.00 83.44 95 PRO A N 1
ATOM 755 C CA . PRO A 1 95 ? 6.784 11.545 3.696 1.00 83.44 95 PRO A CA 1
ATOM 756 C C . PRO A 1 95 ? 6.497 12.945 3.129 1.00 83.44 95 PRO A C 1
ATOM 758 O O . PRO A 1 95 ? 6.404 13.943 3.839 1.00 83.44 95 PRO A O 1
ATOM 761 N N . SER A 1 96 ? 6.267 13.022 1.816 1.00 82.50 96 SER A N 1
ATOM 762 C CA . SER A 1 96 ? 5.965 14.296 1.144 1.00 82.50 96 SER A CA 1
ATOM 763 C C . SER A 1 96 ? 4.656 14.942 1.631 1.00 82.50 96 SER A C 1
ATOM 765 O O . SER A 1 96 ? 3.692 14.241 1.943 1.00 82.50 96 SER A O 1
ATOM 767 N N . LYS A 1 97 ? 4.524 16.275 1.523 1.00 77.31 97 LYS A N 1
ATOM 768 C CA . LYS A 1 97 ? 3.258 16.998 1.801 1.00 77.31 97 LYS A CA 1
ATOM 769 C C . LYS A 1 97 ? 2.042 16.426 1.061 1.00 77.31 97 LYS A C 1
ATOM 771 O O . LYS A 1 97 ? 0.924 16.499 1.553 1.00 77.31 97 LYS A O 1
ATOM 776 N N . ARG A 1 98 ? 2.235 15.843 -0.129 1.00 77.69 98 ARG A N 1
ATOM 777 C CA . ARG A 1 98 ? 1.162 15.179 -0.894 1.00 77.69 98 ARG A CA 1
ATOM 778 C C . ARG A 1 98 ? 0.672 13.902 -0.203 1.00 77.69 98 ARG A C 1
ATOM 780 O O . ARG A 1 98 ? -0.514 13.593 -0.277 1.00 77.69 98 ARG A O 1
ATOM 787 N N . THR A 1 99 ? 1.576 13.173 0.445 1.00 77.62 99 THR A N 1
ATOM 788 C CA . THR A 1 99 ? 1.285 11.973 1.242 1.00 77.62 99 THR A CA 1
ATOM 789 C C . THR A 1 99 ? 0.511 12.319 2.517 1.00 77.62 99 THR A C 1
ATOM 791 O O . THR A 1 99 ? -0.372 11.555 2.912 1.00 77.62 99 THR A O 1
ATOM 794 N N . LEU A 1 100 ? 0.796 13.493 3.095 1.00 77.88 100 LEU A N 1
ATOM 795 C CA . LEU A 1 100 ? 0.141 14.044 4.289 1.00 77.88 100 LEU A CA 1
ATOM 796 C C . LEU A 1 100 ? -1.268 14.601 4.032 1.00 77.88 100 LEU A C 1
ATOM 798 O O . LEU A 1 100 ? -1.965 14.976 4.964 1.00 77.88 100 LEU A O 1
ATOM 802 N N . ARG A 1 101 ? -1.726 14.667 2.775 1.00 77.88 101 ARG A N 1
ATOM 803 C CA . ARG A 1 101 ? -3.093 15.117 2.476 1.00 77.88 101 ARG A CA 1
ATOM 804 C C . ARG A 1 101 ? -4.094 13.999 2.737 1.00 77.88 101 ARG A C 1
ATOM 806 O O . ARG A 1 101 ? -4.153 13.046 1.952 1.00 77.88 101 ARG A O 1
ATOM 813 N N . GLN A 1 102 ? -4.903 14.154 3.779 1.00 78.62 102 GLN A N 1
ATOM 814 C CA . GLN A 1 102 ? -6.102 13.353 4.018 1.00 78.62 102 GLN A CA 1
ATOM 815 C C . GLN A 1 102 ? -7.267 13.865 3.158 1.00 78.62 102 GLN A C 1
ATOM 817 O O . GLN A 1 102 ? -7.425 15.070 2.966 1.00 78.62 102 GLN A O 1
ATOM 822 N N . GLN A 1 103 ? -8.077 12.958 2.612 1.00 78.81 103 GLN A N 1
ATOM 823 C CA . GLN A 1 103 ? -9.329 13.332 1.944 1.00 78.81 103 GLN A CA 1
ATOM 824 C C . GLN A 1 103 ? -10.513 13.267 2.910 1.00 78.81 103 GLN A C 1
ATOM 826 O O . GLN A 1 103 ? -10.506 12.469 3.841 1.00 78.81 103 GLN A O 1
ATOM 831 N N . GLY A 1 104 ? -11.565 14.051 2.659 1.00 74.69 104 GLY A N 1
ATOM 832 C CA . GLY A 1 104 ? -12.760 14.051 3.513 1.00 74.69 104 GLY A CA 1
ATOM 833 C C . GLY A 1 104 ? -13.425 12.672 3.634 1.00 74.69 104 GLY A C 1
ATOM 834 O O . GLY A 1 104 ? -13.822 12.281 4.725 1.00 74.69 104 GLY A O 1
ATOM 835 N N . SER A 1 105 ? -13.463 11.896 2.545 1.00 77.88 105 SER A N 1
ATOM 836 C CA . SER A 1 105 ? -13.951 10.508 2.550 1.00 77.88 105 SER A CA 1
ATOM 837 C C . SER A 1 105 ? -13.087 9.577 3.407 1.00 77.88 105 SER A C 1
ATOM 839 O O . SER A 1 105 ? -13.612 8.708 4.096 1.00 77.88 105 SER A O 1
ATOM 841 N N . GLU A 1 106 ? -11.766 9.776 3.397 1.00 78.44 106 GLU A N 1
ATOM 842 C CA . GLU A 1 106 ? -10.814 9.039 4.232 1.00 78.44 106 GLU A CA 1
ATOM 843 C C . GLU A 1 106 ? -11.047 9.342 5.718 1.00 78.44 106 GLU A C 1
ATOM 845 O O . GLU A 1 106 ? -11.159 8.417 6.518 1.00 78.44 106 GLU A O 1
ATOM 850 N N . ALA A 1 107 ? -11.185 10.623 6.073 1.00 77.56 107 ALA A N 1
ATOM 851 C CA . ALA A 1 107 ? -11.456 11.054 7.443 1.00 77.56 107 ALA A CA 1
ATOM 852 C C . ALA A 1 107 ? -12.800 10.511 7.955 1.00 77.56 107 ALA A C 1
ATOM 854 O O . ALA A 1 107 ? -12.872 9.954 9.049 1.00 77.56 107 ALA A O 1
ATOM 855 N N . GLN A 1 108 ? -13.853 10.602 7.135 1.00 79.56 108 GLN A N 1
ATOM 856 C CA . GLN A 1 108 ? -15.179 10.096 7.486 1.00 79.56 108 GLN A CA 1
ATOM 857 C C . GLN A 1 108 ? -15.170 8.579 7.704 1.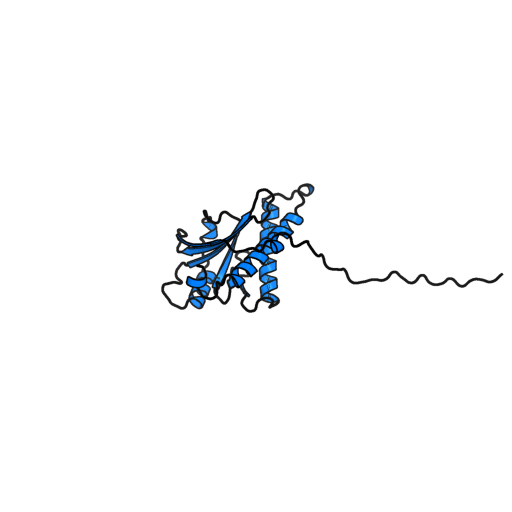00 79.56 108 GLN A C 1
ATOM 859 O O . GLN A 1 108 ? -15.728 8.090 8.684 1.00 79.56 108 GLN A O 1
ATOM 864 N N . GLN A 1 109 ? -14.515 7.828 6.817 1.00 84.38 109 GLN A N 1
ATOM 865 C CA . GLN A 1 109 ? -14.413 6.378 6.948 1.00 84.38 109 GLN A CA 1
ATOM 866 C C . GLN A 1 109 ? -13.600 5.969 8.182 1.00 84.38 109 GLN A C 1
ATOM 868 O O . GLN A 1 109 ? -13.936 4.990 8.847 1.00 84.38 109 GLN A O 1
ATOM 873 N N . LEU A 1 110 ? -12.543 6.714 8.505 1.00 79.19 110 LEU A N 1
ATOM 874 C CA . LEU A 1 110 ? -11.733 6.445 9.684 1.00 79.19 110 LEU A CA 1
ATOM 875 C C . LEU A 1 110 ? -12.504 6.703 10.984 1.00 79.19 110 LEU A C 1
ATOM 877 O O . LEU A 1 110 ? -12.419 5.888 11.899 1.00 79.19 110 LEU A O 1
ATOM 881 N N . ALA A 1 111 ? -13.294 7.779 11.041 1.00 80.38 111 ALA A N 1
ATOM 882 C CA . ALA A 1 111 ? -14.183 8.061 12.168 1.00 80.38 111 ALA A CA 1
ATOM 883 C C . ALA A 1 111 ? -15.213 6.937 12.383 1.00 80.38 111 ALA A C 1
ATOM 885 O O . ALA A 1 111 ? -15.485 6.550 13.516 1.00 80.38 111 ALA A O 1
ATOM 886 N N . LEU A 1 112 ? -15.733 6.339 11.304 1.00 80.31 112 LEU A N 1
ATOM 887 C CA . LEU A 1 112 ? -16.603 5.161 11.406 1.00 80.31 112 LEU A CA 1
ATOM 888 C C . LEU A 1 112 ? -15.865 3.928 11.951 1.00 80.31 112 LEU A C 1
ATOM 890 O O . LEU A 1 112 ? -16.449 3.162 12.713 1.00 80.31 112 LEU A O 1
ATOM 894 N N . ALA A 1 113 ? -14.602 3.725 11.564 1.00 78.44 113 ALA A N 1
ATOM 895 C CA . ALA A 1 113 ? -13.814 2.561 11.972 1.00 78.44 113 ALA A CA 1
ATOM 896 C C . ALA A 1 113 ? -13.348 2.631 13.437 1.00 78.44 113 ALA A C 1
ATOM 898 O O . ALA A 1 113 ? -13.420 1.638 14.154 1.00 78.44 113 ALA A O 1
ATOM 899 N N . LEU A 1 114 ? -12.887 3.801 13.890 1.00 74.00 114 LEU A N 1
ATOM 900 C CA . LEU A 1 114 ? -12.383 4.013 15.254 1.00 74.00 114 LEU A CA 1
ATOM 901 C C . LEU A 1 114 ? -13.484 4.366 16.270 1.00 74.00 114 LEU A C 1
ATOM 903 O O . LEU A 1 114 ? -13.217 4.406 17.472 1.00 74.00 114 LEU A O 1
ATOM 907 N N . GLY A 1 115 ? -14.710 4.610 15.799 1.00 64.19 115 GLY A N 1
ATOM 908 C CA . GLY A 1 115 ? -15.771 5.239 16.583 1.00 64.19 115 GLY A CA 1
ATOM 909 C C . GLY A 1 115 ? -15.522 6.739 16.774 1.00 64.19 115 GLY A C 1
ATOM 910 O O . GLY A 1 115 ? -14.440 7.244 16.478 1.00 64.19 115 GLY A O 1
ATOM 911 N N . ASP A 1 116 ? -16.513 7.453 17.317 1.00 55.19 116 ASP A N 1
ATOM 912 C CA . ASP A 1 116 ? -16.495 8.910 17.593 1.00 55.19 116 ASP A CA 1
ATOM 913 C C . ASP A 1 116 ? -15.481 9.316 18.698 1.00 55.19 116 ASP A C 1
ATOM 915 O O . ASP A 1 116 ? -15.623 10.316 19.401 1.00 55.19 116 ASP A O 1
ATOM 919 N N . ALA A 1 117 ? -14.458 8.489 18.915 1.00 50.59 117 ALA A N 1
ATOM 920 C CA . ALA A 1 117 ? -13.391 8.712 19.862 1.00 50.59 117 ALA A CA 1
ATOM 921 C C . ALA A 1 117 ? -12.381 9.722 19.303 1.00 50.59 117 ALA A C 1
ATOM 923 O O . ALA A 1 117 ? -11.969 9.669 18.144 1.00 50.59 117 ALA A O 1
ATOM 924 N N . VAL A 1 118 ? -11.886 10.566 20.206 1.00 48.75 118 VAL A N 1
ATOM 925 C CA . VAL A 1 118 ? -10.844 11.598 20.033 1.00 48.75 118 VAL A CA 1
ATOM 926 C C . VAL A 1 118 ? -9.573 11.099 19.298 1.00 48.75 118 VAL A C 1
ATOM 928 O O . VAL A 1 118 ? -8.765 11.901 18.847 1.00 48.75 118 VAL A O 1
ATOM 931 N N . GLY A 1 119 ? -9.388 9.783 19.127 1.00 53.97 119 GLY A N 1
ATOM 932 C CA . GLY A 1 119 ? -8.251 9.167 18.433 1.00 53.97 119 GLY A CA 1
ATOM 933 C C . GLY A 1 119 ? -8.320 9.135 16.898 1.00 53.97 119 GLY A C 1
ATOM 934 O O . GLY A 1 119 ? -7.275 8.947 16.270 1.00 53.97 119 GLY A O 1
ATOM 935 N N . ALA A 1 120 ? -9.491 9.339 16.282 1.00 59.50 120 ALA A N 1
ATOM 936 C CA . ALA A 1 120 ? -9.647 9.302 14.820 1.00 59.50 120 ALA A CA 1
ATOM 937 C C . ALA A 1 120 ? -9.225 10.601 14.117 1.00 59.50 120 ALA A C 1
ATOM 939 O O . ALA A 1 120 ? -8.853 10.572 12.941 1.00 59.50 120 ALA A O 1
ATOM 940 N N . ASP A 1 121 ? -9.272 11.730 14.828 1.00 66.69 121 ASP A N 1
ATOM 941 C CA . ASP A 1 121 ? -9.109 13.041 14.207 1.00 66.69 121 ASP A CA 1
ATOM 942 C C . ASP A 1 121 ? -7.689 13.238 13.654 1.00 66.69 121 ASP A C 1
ATOM 944 O O . ASP A 1 121 ? -6.683 13.101 14.359 1.00 66.69 121 ASP A O 1
ATOM 948 N N . GLY A 1 122 ? -7.616 13.499 12.350 1.00 74.44 122 GLY A N 1
ATOM 949 C CA . GLY A 1 122 ? -6.376 13.706 11.610 1.00 74.44 122 GLY A CA 1
ATOM 950 C C . GLY A 1 122 ? -5.446 12.494 11.483 1.00 74.44 122 GLY A C 1
ATOM 951 O O . GLY A 1 122 ? -4.330 12.676 10.995 1.00 74.44 122 GLY A O 1
ATOM 952 N N . LEU A 1 123 ? -5.843 11.284 11.903 1.00 85.62 123 LEU A N 1
ATOM 953 C CA . LEU A 1 123 ? -5.019 10.080 11.748 1.00 85.62 123 LEU A CA 1
ATOM 954 C C . LEU A 1 123 ? -5.031 9.597 10.286 1.00 85.62 123 LEU A C 1
ATOM 956 O O . LEU A 1 123 ? -6.059 9.562 9.619 1.00 85.62 123 LEU A O 1
ATOM 960 N N . MET A 1 124 ? -3.873 9.198 9.774 1.00 90.88 124 MET A N 1
ATOM 961 C CA . MET A 1 124 ? -3.673 8.775 8.393 1.00 90.88 124 MET A CA 1
ATOM 962 C C . MET A 1 124 ? -2.808 7.523 8.342 1.00 90.88 124 MET A C 1
ATOM 964 O O . MET A 1 124 ? -1.623 7.558 8.675 1.00 90.88 124 MET A O 1
ATOM 968 N N . CYS A 1 125 ? -3.373 6.426 7.845 1.00 93.81 125 CYS A N 1
ATOM 969 C CA . CYS A 1 125 ? -2.632 5.188 7.635 1.00 93.81 125 CYS A CA 1
ATOM 970 C C . CYS A 1 125 ? -2.048 5.140 6.216 1.00 93.81 125 CYS A C 1
ATOM 972 O O . CYS A 1 125 ? -2.763 5.289 5.213 1.00 93.81 125 CYS A O 1
ATOM 974 N N . ARG A 1 126 ? -0.733 4.939 6.106 1.00 95.69 126 ARG A N 1
ATOM 975 C CA . ARG A 1 126 ? -0.007 4.877 4.832 1.00 95.69 126 ARG A CA 1
ATOM 976 C C . ARG A 1 126 ? 0.876 3.633 4.756 1.00 95.69 126 ARG A C 1
ATOM 978 O O . ARG A 1 126 ? 1.443 3.208 5.7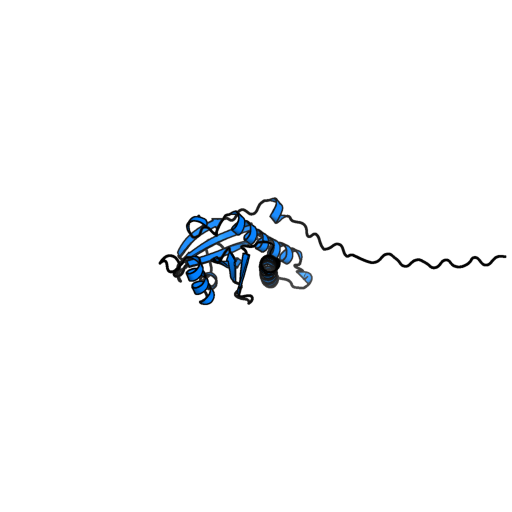51 1.00 95.69 126 ARG A O 1
ATOM 985 N N . LEU A 1 127 ? 1.033 3.088 3.554 1.00 97.44 127 LEU A N 1
ATOM 986 C CA . LEU A 1 127 ? 2.103 2.154 3.207 1.00 97.44 127 LEU A CA 1
ATOM 987 C C . LEU A 1 127 ? 3.103 2.868 2.291 1.00 97.44 127 LEU A C 1
ATOM 989 O O . LEU A 1 127 ? 2.782 3.189 1.142 1.00 97.44 127 LEU A O 1
ATOM 993 N N . ALA A 1 128 ? 4.300 3.131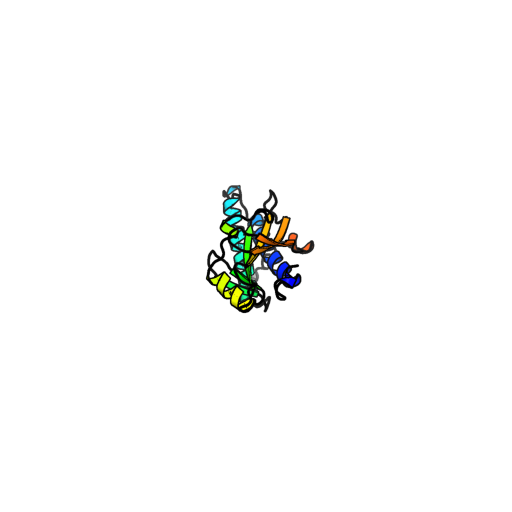 2.806 1.00 96.94 128 ALA A N 1
ATOM 994 C CA . ALA A 1 128 ? 5.426 3.625 2.028 1.00 96.94 128 ALA A CA 1
ATOM 995 C C . ALA A 1 128 ? 6.099 2.447 1.319 1.00 96.94 128 ALA A C 1
ATOM 997 O O . ALA A 1 128 ? 6.462 1.464 1.960 1.00 96.94 128 ALA A O 1
ATOM 998 N N . VAL A 1 129 ? 6.233 2.529 -0.001 1.00 96.88 129 VAL A N 1
ATOM 999 C CA . VAL A 1 129 ? 6.949 1.549 -0.821 1.00 96.88 129 VAL A CA 1
ATOM 1000 C C . VAL A 1 129 ? 8.291 2.157 -1.206 1.00 96.88 129 VAL A C 1
ATOM 1002 O O . VAL A 1 129 ? 8.356 3.045 -2.063 1.00 96.88 129 VAL A O 1
ATOM 1005 N N . GLU A 1 130 ? 9.350 1.666 -0.576 1.00 95.62 130 GLU A N 1
ATOM 1006 C CA . GLU A 1 130 ? 10.725 2.068 -0.842 1.00 95.62 130 GLU A CA 1
ATOM 1007 C C . GLU A 1 130 ? 11.344 1.182 -1.911 1.00 95.62 130 GLU A C 1
ATOM 1009 O O . GLU A 1 130 ? 10.989 0.010 -2.084 1.00 95.62 130 GLU A O 1
ATOM 1014 N N . THR A 1 131 ? 12.228 1.787 -2.698 1.00 94.69 131 THR A N 1
ATOM 1015 C CA . THR A 1 131 ? 12.683 1.194 -3.947 1.00 94.69 131 THR A CA 1
ATOM 1016 C C . THR A 1 131 ? 14.151 1.482 -4.166 1.00 94.69 131 THR A C 1
ATOM 1018 O O . THR A 1 131 ? 14.544 2.638 -4.011 1.00 94.69 131 THR A O 1
ATOM 1021 N N . GLY A 1 132 ? 14.915 0.483 -4.594 1.00 92.25 132 GLY A N 1
ATOM 1022 C CA . GLY A 1 132 ? 16.317 0.657 -4.961 1.00 92.25 132 GLY A CA 1
ATOM 1023 C C . GLY A 1 132 ? 16.495 1.311 -6.331 1.00 92.25 132 GLY A C 1
ATOM 1024 O O . GLY A 1 132 ? 15.525 1.722 -6.983 1.00 92.25 132 GLY A O 1
ATOM 1025 N N . GLU A 1 133 ? 17.749 1.407 -6.771 1.00 87.88 133 GLU A N 1
ATOM 1026 C CA . GLU A 1 133 ? 18.130 2.053 -8.034 1.00 87.88 133 GLU A CA 1
ATOM 1027 C C . GLU A 1 133 ? 17.541 1.343 -9.259 1.00 87.88 133 GLU A C 1
ATOM 1029 O O . GLU A 1 133 ? 17.067 2.002 -10.184 1.00 87.88 133 GLU A O 1
ATOM 1034 N N . GLY A 1 134 ? 17.478 0.006 -9.236 1.00 85.62 134 GLY A N 1
ATOM 1035 C CA . GLY A 1 134 ? 16.855 -0.804 -10.290 1.00 85.62 134 GLY A CA 1
ATOM 1036 C C . GLY A 1 134 ? 15.325 -0.764 -10.267 1.00 85.62 134 GLY A C 1
ATOM 1037 O O . GLY A 1 134 ? 14.655 -1.352 -11.117 1.00 85.62 134 GLY A O 1
ATOM 1038 N N . GLY A 1 135 ? 14.744 -0.049 -9.304 1.00 89.81 135 GLY A N 1
ATOM 1039 C CA . GLY A 1 135 ? 13.311 0.049 -9.115 1.00 89.81 135 GLY A CA 1
ATOM 1040 C C . GLY A 1 135 ? 12.696 -1.154 -8.403 1.00 89.81 135 GLY A C 1
ATOM 1041 O O . GLY A 1 135 ? 11.487 -1.146 -8.182 1.00 89.81 135 GLY A O 1
ATOM 1042 N N . GLU A 1 136 ? 13.470 -2.145 -7.982 1.00 92.00 136 GLU A N 1
ATOM 1043 C CA . GLU A 1 136 ? 13.023 -3.209 -7.090 1.00 92.00 136 GLU A CA 1
ATOM 1044 C C . GLU A 1 136 ? 12.508 -2.648 -5.761 1.00 92.00 136 GLU A C 1
ATOM 1046 O O . GLU A 1 136 ? 12.905 -1.567 -5.326 1.00 92.00 136 GLU A O 1
ATOM 1051 N N . VAL A 1 137 ? 11.583 -3.362 -5.124 1.00 95.25 137 VAL A N 1
ATOM 1052 C CA . VAL A 1 137 ? 11.070 -2.996 -3.798 1.00 95.25 137 VAL A CA 1
ATOM 1053 C C . VAL A 1 137 ? 12.092 -3.439 -2.763 1.00 95.25 137 VAL A C 1
ATOM 1055 O O . VAL A 1 137 ? 12.388 -4.628 -2.679 1.00 95.25 137 VAL A O 1
ATOM 1058 N N . THR A 1 138 ? 12.605 -2.503 -1.971 1.00 94.88 138 THR A N 1
ATOM 1059 C CA . THR A 1 138 ? 13.572 -2.794 -0.900 1.00 94.88 138 THR A CA 1
ATOM 1060 C C . THR A 1 138 ? 12.879 -2.986 0.440 1.00 94.88 138 THR A C 1
ATOM 1062 O O . THR A 1 138 ? 13.264 -3.851 1.224 1.00 94.88 138 THR A O 1
ATOM 1065 N N . ARG A 1 139 ? 11.830 -2.201 0.702 1.00 95.56 139 ARG A N 1
ATOM 1066 C CA . ARG A 1 139 ? 11.066 -2.235 1.950 1.00 95.56 139 ARG A CA 1
ATOM 1067 C C . ARG A 1 139 ? 9.653 -1.709 1.724 1.00 95.56 139 ARG A C 1
ATOM 1069 O O . ARG A 1 139 ? 9.416 -0.855 0.869 1.00 95.56 139 ARG A O 1
ATOM 1076 N N . VAL A 1 140 ? 8.708 -2.204 2.518 1.00 97.50 140 VAL A N 1
ATOM 1077 C CA . VAL A 1 140 ? 7.404 -1.559 2.699 1.00 97.50 140 VAL A CA 1
ATOM 1078 C C . VAL A 1 140 ? 7.255 -1.203 4.169 1.00 97.50 140 VAL A C 1
ATOM 1080 O O . VAL A 1 140 ? 7.496 -2.043 5.032 1.00 97.50 140 VAL A O 1
ATOM 1083 N N . VAL A 1 141 ? 6.868 0.035 4.461 1.00 98.00 141 VAL A N 1
ATOM 1084 C CA . VAL A 1 141 ? 6.711 0.537 5.832 1.00 98.00 141 VAL A CA 1
ATOM 1085 C C . VAL A 1 141 ? 5.280 0.996 6.040 1.00 98.00 141 VAL A C 1
ATOM 1087 O O . VAL A 1 141 ? 4.745 1.769 5.245 1.00 98.00 141 VAL A O 1
ATOM 1090 N N . PHE A 1 142 ? 4.658 0.528 7.114 1.00 97.81 142 PHE A N 1
ATOM 1091 C CA . PHE A 1 142 ? 3.415 1.092 7.603 1.00 97.81 142 PHE A CA 1
ATOM 1092 C C . PHE A 1 142 ? 3.700 2.349 8.417 1.00 97.81 142 PHE A C 1
ATOM 1094 O O . PHE A 1 142 ? 4.504 2.330 9.350 1.00 97.81 142 PHE A O 1
ATOM 1101 N N . LEU A 1 143 ? 3.002 3.422 8.067 1.00 96.31 143 LEU A N 1
ATOM 1102 C CA . LEU A 1 143 ? 3.045 4.700 8.750 1.00 96.31 143 LEU A CA 1
ATOM 1103 C C . LEU A 1 143 ? 1.655 5.030 9.279 1.00 96.31 143 LEU A C 1
ATOM 1105 O O . LEU A 1 143 ? 0.672 4.972 8.535 1.00 96.31 143 LEU A O 1
ATOM 1109 N N . ALA A 1 144 ? 1.590 5.434 10.539 1.00 93.38 144 ALA A N 1
ATOM 1110 C CA . ALA A 1 144 ? 0.459 6.173 11.069 1.00 93.38 144 ALA A CA 1
ATOM 1111 C C . ALA A 1 144 ? 0.917 7.602 11.336 1.00 93.38 144 ALA A C 1
ATOM 1113 O O . ALA A 1 144 ? 1.878 7.820 12.074 1.00 93.38 144 ALA A O 1
ATOM 1114 N N . LEU A 1 145 ? 0.263 8.553 10.683 1.00 91.38 145 LEU A N 1
ATOM 1115 C CA . LEU A 1 145 ? 0.606 9.970 10.716 1.00 91.38 145 LEU A CA 1
ATOM 1116 C C . LEU A 1 145 ? -0.584 10.740 11.283 1.00 91.38 145 LEU A C 1
ATOM 1118 O O . LEU A 1 145 ? -1.717 10.393 10.958 1.00 91.38 145 LEU A O 1
ATOM 1122 N N . ARG A 1 146 ? -0.350 11.782 12.078 1.00 87.69 146 ARG A N 1
ATOM 1123 C CA . ARG A 1 146 ? -1.406 12.646 12.608 1.00 87.69 146 ARG A CA 1
ATOM 1124 C C . ARG A 1 146 ? -1.217 14.101 12.198 1.00 87.69 146 ARG A C 1
ATOM 1126 O O . ARG A 1 146 ? -0.114 14.643 12.266 1.00 87.69 146 ARG A O 1
ATOM 1133 N N . GLY A 1 147 ? -2.327 14.731 11.825 1.00 81.81 147 GLY A N 1
ATOM 1134 C CA . GLY A 1 147 ? -2.398 16.163 11.549 1.00 81.81 147 GLY A CA 1
ATOM 1135 C C . GLY A 1 147 ? -1.704 16.575 10.249 1.00 81.81 147 GLY A C 1
ATOM 1136 O O . GLY A 1 147 ? -1.143 15.758 9.520 1.00 81.81 147 GLY A O 1
ATOM 1137 N N . GLU A 1 148 ? -1.750 17.872 9.948 1.00 75.00 148 GLU A N 1
ATOM 1138 C CA . GLU A 1 148 ? -1.252 18.425 8.679 1.00 75.00 148 GLU A CA 1
ATOM 1139 C C . GLU A 1 148 ? 0.278 18.397 8.556 1.00 75.00 148 GLU A C 1
ATOM 1141 O O . GLU A 1 148 ? 0.811 18.296 7.449 1.00 75.00 148 GLU A O 1
ATOM 1146 N N . GLU A 1 149 ? 0.984 18.448 9.689 1.00 77.75 149 GLU A N 1
ATOM 1147 C CA . GLU A 1 149 ? 2.447 18.339 9.749 1.00 77.75 149 GLU A CA 1
ATOM 1148 C C . GLU A 1 149 ? 2.936 16.888 9.646 1.00 77.75 149 GLU A C 1
ATOM 1150 O O . GLU A 1 149 ? 4.125 16.655 9.447 1.00 77.75 149 GLU A O 1
ATOM 1155 N N . GLY A 1 150 ? 2.026 15.907 9.720 1.00 80.50 150 GLY A N 1
ATOM 1156 C CA . GLY A 1 150 ? 2.367 14.498 9.570 1.00 80.50 150 GLY A CA 1
ATOM 1157 C C . GLY A 1 150 ? 3.146 13.935 10.751 1.00 80.50 150 GLY A C 1
ATOM 1158 O O . GLY A 1 150 ? 4.084 13.167 10.540 1.00 80.50 150 GLY A O 1
ATOM 1159 N N . GLN A 1 151 ? 2.770 14.296 11.981 1.00 85.88 151 GLN A N 1
ATOM 1160 C CA . GLN A 1 151 ? 3.403 13.757 13.181 1.00 85.88 151 GLN A CA 1
ATOM 1161 C C . GLN A 1 151 ? 3.336 12.228 13.154 1.00 85.88 151 GLN A C 1
ATOM 1163 O O . GLN A 1 151 ? 2.259 11.640 13.062 1.00 85.88 151 GLN A O 1
ATOM 1168 N N . MET A 1 152 ? 4.493 11.579 13.217 1.00 89.75 152 MET A N 1
ATOM 1169 C CA . MET A 1 152 ? 4.588 10.130 13.108 1.00 89.75 152 MET A CA 1
ATOM 1170 C C . MET A 1 152 ? 4.206 9.461 14.430 1.00 89.75 152 MET A C 1
ATOM 1172 O O . MET A 1 152 ? 4.924 9.567 15.419 1.00 89.75 152 MET A O 1
ATOM 1176 N N . GLU A 1 153 ? 3.077 8.755 14.439 1.00 91.38 153 GLU A N 1
ATOM 1177 C CA . GLU A 1 153 ? 2.609 7.971 15.591 1.00 91.38 153 GLU A CA 1
ATOM 1178 C C . GLU A 1 153 ? 3.071 6.519 15.530 1.00 91.38 153 GLU A C 1
ATOM 1180 O O . GLU A 1 153 ? 3.282 5.867 16.552 1.00 91.38 153 GLU A O 1
ATOM 1185 N N . CYS A 1 154 ? 3.218 5.990 14.317 1.00 93.88 154 CYS A N 1
ATOM 1186 C CA . CYS A 1 154 ? 3.723 4.647 14.109 1.00 93.88 154 CYS A CA 1
ATOM 1187 C C . CYS A 1 154 ? 4.599 4.604 12.867 1.00 93.88 154 CYS A C 1
ATOM 1189 O O . CYS A 1 154 ? 4.206 5.080 11.805 1.00 93.88 154 CYS A O 1
ATOM 1191 N N . PHE A 1 155 ? 5.759 3.979 13.027 1.00 96.50 155 PHE A N 1
ATOM 1192 C CA . PHE A 1 155 ? 6.651 3.570 11.960 1.00 96.50 155 PHE A CA 1
ATOM 1193 C C . PHE A 1 155 ? 6.906 2.082 12.138 1.00 96.50 155 PHE A C 1
ATOM 1195 O O . PHE A 1 155 ? 7.465 1.662 13.154 1.00 96.50 155 PHE A O 1
ATOM 1202 N N . TRP A 1 156 ? 6.452 1.270 11.191 1.00 97.81 156 TRP A N 1
ATOM 1203 C CA . TRP A 1 156 ? 6.552 -0.175 11.320 1.00 97.81 156 TRP A CA 1
ATOM 1204 C C . TRP A 1 156 ? 6.935 -0.832 9.989 1.00 97.81 156 TRP A C 1
ATOM 1206 O O . TRP A 1 156 ? 6.116 -0.873 9.066 1.00 97.81 156 TRP A O 1
ATOM 1216 N N . PRO A 1 157 ? 8.175 -1.339 9.857 1.00 97.19 157 PRO A N 1
ATOM 1217 C CA . PRO A 1 157 ? 8.596 -2.108 8.692 1.00 97.19 157 PRO A CA 1
ATOM 1218 C C . PRO A 1 157 ? 7.751 -3.376 8.553 1.00 97.19 157 PRO A C 1
ATOM 1220 O O . PRO A 1 157 ? 7.705 -4.199 9.464 1.00 97.19 157 PRO A O 1
ATOM 1223 N N . VAL A 1 158 ? 7.090 -3.534 7.409 1.00 97.31 158 VAL A N 1
ATOM 1224 C CA . VAL A 1 158 ? 6.210 -4.672 7.153 1.00 97.31 158 VAL A CA 1
ATOM 1225 C C . VAL A 1 158 ? 7.047 -5.882 6.726 1.00 97.31 158 VAL A C 1
ATOM 1227 O O . VAL A 1 158 ? 7.778 -5.782 5.736 1.00 97.31 158 VAL A O 1
ATOM 1230 N N . PRO A 1 159 ? 6.921 -7.045 7.390 1.00 94.12 159 PRO A N 1
ATOM 1231 C CA . PRO A 1 159 ? 7.593 -8.265 6.968 1.00 94.12 159 PRO A CA 1
ATOM 1232 C C . PRO A 1 159 ? 7.098 -8.713 5.589 1.00 94.12 159 PRO A C 1
ATOM 1234 O O . PRO A 1 159 ? 5.931 -9.083 5.408 1.00 94.12 159 PRO A O 1
ATOM 1237 N N . LEU A 1 160 ? 8.002 -8.684 4.613 1.00 85.94 160 LEU A N 1
ATOM 1238 C CA . LEU A 1 160 ? 7.849 -9.280 3.291 1.00 85.94 160 LEU A CA 1
ATOM 1239 C C . LEU A 1 160 ? 8.715 -10.540 3.306 1.00 85.94 160 LEU A C 1
ATOM 1241 O O . LEU A 1 160 ? 9.936 -10.431 3.302 1.00 85.94 160 LEU A O 1
ATOM 1245 N N . GLY A 1 161 ? 8.121 -11.727 3.429 1.00 73.12 161 GLY A N 1
ATOM 1246 C CA . GLY A 1 161 ? 8.899 -12.968 3.457 1.00 73.12 161 GLY A CA 1
ATOM 1247 C C . GLY A 1 161 ? 9.821 -13.082 2.235 1.00 73.12 161 GLY A C 1
ATOM 1248 O O . GLY A 1 161 ? 9.471 -12.626 1.146 1.00 73.12 161 GLY A O 1
ATOM 1249 N N . ASN A 1 162 ? 10.996 -13.701 2.401 1.00 55.59 162 ASN A N 1
ATOM 1250 C CA . ASN A 1 162 ? 12.008 -13.794 1.339 1.00 55.59 162 ASN A CA 1
ATOM 1251 C C . ASN A 1 162 ? 11.487 -14.451 0.048 1.00 55.59 162 ASN A C 1
ATOM 1253 O O . ASN A 1 162 ? 11.965 -14.116 -1.028 1.00 55.59 162 ASN A O 1
ATOM 1257 N N . GLU A 1 163 ? 10.502 -15.349 0.119 1.00 53.53 163 GLU A N 1
ATOM 1258 C CA . GLU A 1 163 ? 9.961 -16.039 -1.063 1.00 53.53 163 GLU A CA 1
ATOM 1259 C C . GLU A 1 163 ? 9.039 -15.158 -1.930 1.00 53.53 163 GLU A C 1
ATOM 1261 O O . GLU A 1 163 ? 8.845 -15.430 -3.115 1.00 53.53 163 GLU A O 1
ATOM 1266 N N . ASP A 1 164 ? 8.506 -14.058 -1.388 1.00 50.59 164 ASP A N 1
ATOM 1267 C CA . ASP A 1 164 ? 7.526 -13.214 -2.084 1.00 50.59 164 ASP A CA 1
ATOM 1268 C C . ASP A 1 164 ? 8.152 -12.166 -3.011 1.00 50.59 164 ASP A C 1
ATOM 1270 O O . ASP A 1 164 ? 7.491 -11.680 -3.934 1.00 50.59 164 ASP A O 1
ATOM 1274 N N . LEU A 1 165 ? 9.428 -11.832 -2.799 1.00 51.16 165 LEU A N 1
ATOM 1275 C CA . LEU A 1 165 ? 10.176 -10.879 -3.627 1.00 51.16 165 LEU A CA 1
ATOM 1276 C C . LEU A 1 165 ? 10.599 -11.487 -4.975 1.00 51.16 165 LEU A C 1
ATOM 1278 O O . LEU A 1 165 ? 10.774 -10.760 -5.953 1.00 51.16 165 LEU A O 1
ATOM 1282 N N . PHE A 1 166 ? 10.692 -12.819 -5.050 1.00 43.50 166 PHE A N 1
ATOM 1283 C CA . PHE A 1 166 ? 11.224 -13.560 -6.202 1.00 43.50 166 PHE A CA 1
ATOM 1284 C C . PHE A 1 166 ? 10.171 -14.365 -6.970 1.00 43.50 166 PHE A C 1
ATOM 1286 O O . PHE A 1 166 ? 10.525 -15.191 -7.810 1.00 43.50 166 PHE A O 1
ATOM 1293 N N . GLY A 1 167 ? 8.878 -14.144 -6.709 1.00 41.25 167 GLY A N 1
ATOM 1294 C CA . GLY A 1 167 ? 7.793 -14.884 -7.349 1.00 41.25 167 GLY A CA 1
ATOM 1295 C C . GLY A 1 167 ? 7.766 -14.696 -8.869 1.00 41.25 167 GLY A C 1
ATOM 1296 O O . GLY A 1 167 ? 7.091 -13.802 -9.377 1.00 41.25 167 GLY A O 1
ATOM 1297 N N . VAL A 1 168 ? 8.466 -15.578 -9.582 1.00 40.88 168 VAL A N 1
ATOM 1298 C CA . VAL A 1 168 ? 8.526 -15.714 -11.039 1.00 40.88 168 VAL A CA 1
ATOM 1299 C C . VAL A 1 168 ? 7.131 -15.571 -11.651 1.00 40.88 168 VAL A C 1
ATOM 1301 O O . VAL A 1 168 ? 6.135 -16.111 -11.161 1.00 40.88 168 VAL A O 1
ATOM 1304 N N . GLY A 1 169 ? 7.042 -14.781 -12.719 1.00 44.38 169 GLY A N 1
ATOM 1305 C CA . GLY A 1 169 ? 5.831 -14.611 -13.508 1.00 44.38 169 GLY A CA 1
ATOM 1306 C C . GLY A 1 169 ? 5.396 -15.924 -14.153 1.00 44.38 169 GLY A C 1
ATOM 1307 O O . GLY A 1 169 ? 5.804 -16.231 -15.268 1.00 44.38 169 GLY A O 1
ATOM 1308 N N . GLY A 1 170 ? 4.517 -16.666 -13.483 1.00 34.62 170 GLY A N 1
ATOM 1309 C CA . GLY A 1 170 ? 3.684 -17.678 -14.120 1.00 34.62 170 GLY A CA 1
ATOM 1310 C C . GLY A 1 170 ? 2.650 -16.979 -14.995 1.00 34.62 170 GLY A C 1
ATOM 1311 O O . GLY A 1 170 ? 1.571 -16.622 -14.529 1.00 34.62 170 GLY A O 1
ATOM 1312 N N . ARG A 1 171 ? 3.006 -16.719 -16.256 1.00 43.94 171 ARG A N 1
ATOM 1313 C CA . ARG A 1 171 ? 2.033 -16.338 -17.283 1.00 43.94 171 ARG A CA 1
ATOM 1314 C C . ARG A 1 171 ? 1.117 -17.535 -17.515 1.00 43.94 171 ARG A C 1
ATOM 1316 O O . ARG A 1 171 ? 1.583 -18.668 -17.596 1.00 43.94 171 ARG A O 1
ATOM 1323 N N . ASN A 1 172 ? -0.174 -17.245 -17.597 1.00 38.25 172 ASN A N 1
ATOM 1324 C CA . ASN A 1 172 ? -1.252 -18.181 -17.876 1.00 38.25 172 ASN A CA 1
ATOM 1325 C C . ASN A 1 172 ? -0.859 -19.212 -18.944 1.00 38.25 172 ASN A C 1
ATOM 1327 O O . ASN A 1 172 ? -0.457 -18.844 -20.049 1.00 38.25 172 ASN A O 1
ATOM 1331 N N . ALA A 1 173 ? -1.028 -20.494 -18.617 1.00 38.19 173 ALA A N 1
ATOM 1332 C CA . ALA A 1 173 ? -1.110 -21.549 -19.610 1.00 38.19 173 ALA A CA 1
ATOM 1333 C C . ALA A 1 173 ? -2.271 -21.208 -20.556 1.00 38.19 173 ALA A C 1
ATOM 1335 O O . ALA A 1 173 ? -3.435 -21.229 -20.157 1.00 38.19 173 ALA A O 1
ATOM 1336 N N . GLY A 1 174 ? -1.940 -20.831 -21.791 1.00 33.38 174 GLY A N 1
ATOM 1337 C CA . GLY A 1 174 ? -2.912 -20.698 -22.864 1.00 33.38 174 GLY A CA 1
ATOM 1338 C C . GLY A 1 174 ? -3.517 -22.066 -23.147 1.00 33.38 174 GLY A C 1
ATOM 1339 O O . GLY A 1 174 ? -2.847 -22.964 -23.651 1.00 33.38 174 GLY A O 1
ATOM 1340 N N . THR A 1 175 ? -4.781 -22.236 -22.791 1.00 43.69 175 THR A N 1
ATOM 1341 C CA . THR A 1 175 ? -5.594 -23.355 -23.241 1.00 43.69 175 THR A CA 1
ATOM 1342 C C . THR A 1 175 ? -5.982 -23.147 -24.705 1.00 43.69 175 THR A C 1
ATOM 1344 O O . THR A 1 175 ? -6.615 -22.155 -25.052 1.00 43.69 175 THR A O 1
ATOM 1347 N N . GLY A 1 176 ? -5.648 -24.135 -25.543 1.00 36.00 176 GLY A N 1
ATOM 1348 C CA . GLY A 1 176 ? -6.438 -24.508 -26.721 1.00 36.00 176 GLY A CA 1
ATOM 1349 C C . GLY A 1 176 ? -5.882 -24.130 -28.095 1.00 36.00 176 GLY A C 1
ATOM 1350 O O . GLY A 1 176 ? -6.137 -23.041 -28.593 1.00 36.00 176 GLY A O 1
ATOM 1351 N N . LEU A 1 177 ? -5.261 -25.096 -28.779 1.00 45.38 177 LEU A N 1
ATOM 1352 C CA . LEU A 1 177 ? -5.925 -25.898 -29.825 1.00 45.38 177 LEU A CA 1
ATOM 1353 C C . LEU A 1 177 ? -4.975 -27.030 -30.277 1.00 45.38 177 LEU A C 1
ATOM 1355 O O . LEU A 1 177 ? -3.802 -26.759 -30.537 1.00 45.38 177 LEU A O 1
ATOM 1359 N N . PRO A 1 178 ? -5.427 -28.297 -30.365 1.00 49.19 178 PRO A N 1
ATOM 1360 C CA . PRO A 1 178 ? -4.636 -29.342 -31.008 1.00 49.19 178 PRO A CA 1
ATOM 1361 C C . PRO A 1 178 ? -4.505 -29.061 -32.518 1.00 49.19 178 PRO A C 1
ATOM 1363 O O . PRO A 1 178 ? -5.403 -28.450 -33.107 1.00 49.19 178 PRO A O 1
ATOM 1366 N N . PRO A 1 179 ? -3.404 -29.496 -33.158 1.00 50.59 179 PRO A N 1
ATOM 1367 C CA . PRO A 1 179 ? -3.200 -29.292 -34.588 1.00 50.59 179 PRO A CA 1
ATOM 1368 C C . PRO A 1 179 ? -4.292 -30.006 -35.405 1.00 50.59 179 PRO A C 1
ATOM 1370 O O . PRO A 1 179 ? -4.809 -31.040 -34.967 1.00 50.59 179 PRO A O 1
ATOM 1373 N N . PRO A 1 180 ? -4.657 -29.485 -36.591 1.00 50.59 180 PRO A N 1
ATOM 1374 C CA . PRO A 1 180 ? -5.677 -30.105 -37.425 1.00 50.59 180 PRO A CA 1
ATOM 1375 C C . PRO A 1 180 ? -5.236 -31.512 -37.849 1.00 50.59 180 PRO A C 1
ATOM 1377 O O . PRO A 1 180 ? -4.100 -31.710 -38.286 1.00 50.59 180 PRO A O 1
ATOM 1380 N N . LEU A 1 181 ? -6.146 -32.489 -37.740 1.00 51.97 181 LEU A N 1
ATOM 1381 C CA . LEU A 1 181 ? -5.955 -33.814 -38.327 1.00 51.97 181 LEU A CA 1
ATOM 1382 C C . LEU A 1 181 ? -5.725 -33.646 -39.834 1.00 51.97 181 LEU A C 1
ATOM 1384 O O . LEU A 1 181 ? -6.623 -33.223 -40.563 1.00 51.97 181 LEU A O 1
ATOM 1388 N N . ALA A 1 182 ? -4.532 -34.007 -40.303 1.00 52.09 182 ALA A N 1
ATOM 1389 C CA . ALA A 1 182 ? -4.280 -34.179 -41.722 1.00 52.09 182 ALA A CA 1
ATOM 1390 C C . ALA A 1 182 ? -5.219 -35.275 -42.249 1.00 52.09 182 ALA A C 1
ATOM 1392 O O . ALA A 1 182 ? -5.157 -36.427 -41.818 1.00 52.09 182 ALA A O 1
ATOM 1393 N N . ALA A 1 183 ? -6.116 -34.897 -43.159 1.00 48.12 183 ALA A N 1
ATOM 1394 C CA . ALA A 1 183 ? -6.985 -35.825 -43.859 1.00 48.12 183 ALA A CA 1
ATOM 1395 C C . ALA A 1 183 ? -6.129 -36.868 -44.595 1.00 48.12 183 ALA A C 1
ATOM 1397 O O . ALA A 1 183 ? -5.269 -36.527 -45.410 1.00 48.12 183 ALA A O 1
ATOM 1398 N N . ALA A 1 184 ? -6.363 -38.143 -44.291 1.00 49.47 184 ALA A N 1
ATOM 1399 C CA . ALA A 1 184 ? -5.762 -39.258 -45.001 1.00 49.47 184 ALA A CA 1
ATOM 1400 C C . ALA A 1 184 ? -6.157 -39.195 -46.486 1.00 49.47 184 ALA A C 1
ATOM 1402 O O . ALA A 1 184 ? -7.332 -39.301 -46.836 1.00 49.47 184 ALA A O 1
ATOM 1403 N N . LEU A 1 185 ? -5.168 -39.026 -47.363 1.00 54.38 185 LEU A N 1
ATOM 1404 C CA . LEU A 1 185 ? -5.342 -39.214 -48.801 1.00 54.38 185 LEU A CA 1
ATOM 1405 C C . LEU A 1 185 ? -5.612 -40.704 -49.075 1.00 54.38 185 LEU A C 1
ATOM 1407 O O . LEU A 1 185 ? -4.852 -41.552 -48.594 1.00 54.38 185 LEU A O 1
ATOM 1411 N N . PRO A 1 186 ? -6.645 -41.065 -49.857 1.00 52.72 186 PRO A N 1
ATOM 1412 C CA . PRO A 1 186 ? -6.844 -42.450 -50.249 1.00 52.72 186 PRO A CA 1
ATOM 1413 C C . PRO A 1 186 ? -5.716 -42.875 -51.195 1.00 52.72 186 PRO A C 1
ATOM 1415 O O . PRO A 1 186 ? -5.446 -42.221 -52.206 1.00 52.72 186 PRO A O 1
ATOM 1418 N N . ARG A 1 187 ? -5.060 -43.996 -50.875 1.00 49.72 187 ARG A N 1
ATOM 1419 C CA . ARG A 1 187 ? -4.145 -44.676 -51.797 1.00 49.72 187 ARG A CA 1
ATOM 1420 C C . ARG A 1 187 ? -4.935 -45.082 -53.042 1.00 49.72 187 ARG A C 1
ATOM 1422 O O . ARG A 1 187 ? -5.801 -45.949 -52.965 1.00 49.72 187 ARG A O 1
ATOM 1429 N N . ARG A 1 188 ? -4.640 -44.461 -54.187 1.00 48.56 188 ARG A N 1
ATOM 1430 C CA . ARG A 1 188 ? -5.031 -45.005 -55.490 1.00 48.56 188 ARG A CA 1
ATOM 1431 C C . ARG A 1 188 ? -4.169 -46.232 -55.760 1.00 48.56 188 ARG A C 1
ATOM 1433 O O . ARG A 1 188 ? -2.945 -46.130 -55.755 1.00 48.56 188 ARG A O 1
ATOM 1440 N N . GLY A 1 189 ? -4.830 -47.372 -55.932 1.00 51.47 189 GLY A N 1
ATOM 1441 C CA . GLY A 1 189 ? -4.209 -48.605 -56.390 1.00 51.47 189 GLY A CA 1
ATOM 1442 C C . GLY A 1 189 ? -3.695 -48.471 -57.822 1.00 51.47 189 GLY A C 1
ATOM 1443 O O . GLY A 1 189 ? -4.308 -47.794 -58.651 1.00 51.47 189 GLY A O 1
ATOM 1444 N N . GLY A 1 190 ? -2.570 -49.131 -58.058 1.00 42.59 190 GLY A N 1
ATOM 1445 C CA . GLY A 1 190 ? -2.036 -49.555 -59.343 1.00 42.59 190 GLY A CA 1
ATOM 1446 C C . GLY A 1 190 ? -1.487 -50.959 -59.156 1.00 42.59 190 GLY A C 1
ATOM 1447 O O . GLY A 1 190 ? -0.983 -51.220 -58.037 1.00 42.59 190 GLY A O 1
#

Radius of gyration: 22.23 Å; chains: 1; bounding box: 35×68×79 Å

pLDDT: mean 83.08, std 18.21, range [33.38, 98.0]

Secondary structure (DSSP, 8-state):
-HHHH-TT--HHHHHHHHHHHHHHHHHHHHT--GGGT--HHHHHHHHHHHHHHHHHHHHHTTSSTTEEEEE-STT-EEEETTEEEEEEES-SSS--TTTT---HHHHHHHHHHH-SSTTSTTEEEEEEEEE-TTS-EEEEEEEEEETTTTEEEEEEE----TTTTT-----------PPP-PPPPP----

Foldseek 3Di:
DQCVLPVLRDLVLVLVLVLLLQVLLVVLLVPADVVVPGDPVNSQVSSLVSSLVSLVCCAVVPVDVQKAWQDSDPQTWIGRNQQTEEEDEDDPVDDDLVLLDDDPSNLVSQCVRNPVDPSSAQWYWYWYFYADPSSRTPWIWIFIFGDSVGHTPDTGTRDHDPVSSPPDDPDDDDDDDDDDPDDDDDDDDD

Sequence (190 aa):
MPWDLHPALTEERLSACARLLARGRTDAVAMADPWAGDDAWSVGCRAYSFSRNRLRQAAEGGRYRWLGVLDHTHHFVFLIDGVPVRFFRGDAEEPSKRTLRQQGSEAQQLALALGDAVGADGLMCRLAVETGEGGEVTRVVFLALRGEEGQMECFWPVPLGNEDLFGVGGRNAGTGLPPPLAAALPRRGG